Protein 3ZXF (pdb70)

Sequence (271 aa):
SNVPHKSSLPEGIRPGTVLRIRGLVPPNASRFHVNLLGEEQGSDAALHFNPRLDTSEVVFNSKEQGSWGREERGPGVPFQRGQPFEVLLIIASDDGFKAVVGDAQYHHFRRHRLPLARRVRLVEVGGDVQLDSVRIFPAMSNVPHKSSLPEGIRPGTVVLRIRGLVPPNASRFHVNLLGEEQGSDAALHFNPRLDTSEVVFNSKEQGSWGRREERGPGVPFQRGQPFEVLIIASDDDGFKAVVGDAQYHHFRHRLPLARVRLVEVGGDVQLDSVRRIF

Foldseek 3Di:
DKDKDKDFAAQADDAFKKKKWKFAQAQVFAKKWKFFAPPDPLGWTQWIWMQGQNVQWIWIWTADPSRIDDIDTWPTGPHDHGGMWMWMWGGHQFFTWIAIDNGTIDTDGGDDHSSRGTMIMIIGRIGTPDIDMD/DPDDDDWDKDWDPVFDDQFKKKKWKWWFAQPFQKKWKFFAPDDVLGWTQWIWMFGANQQWIWIWTGDPSDIDDIDIGHGGPHHHGGMWMWMWGDHPFATFIDIDPGTRDGDGGDDDSRRGTMMTITGRIGTPDIDID

Radius of gyration: 19.98 Å; Cα contacts (8 Å, |Δi|>4): 720; chains: 2; bounding box: 53×40×58 Å

InterPro domains:
  IPR001079 Galectin, carbohydrate recognition domain [PF00337] (6-134)
  IPR001079 Galectin, carbohydrate recognition domain [PS51304] (6-136)
  IPR001079 Galectin, carbohydrate recognition domain [SM00276] (4-136)
  IPR001079 Galectin, carbohydrate recognition domain [SM00908] (10-135)
  IPR001079 Galectin, carbohydrate recognition domain [cd00070] (5-133)
  IPR013320 Concanavalin A-like lectin/glucanase domain superfamily [SSF49899] (4-134)
  IPR044156 Galectin-like [PTHR11346] (3-135)

Nearest PDB structures (foldseek):
  7n8g-assembly1_B  TM=9.889E-01  e=1.633E-22  Homo sapiens
  7tro-assembly1_B  TM=9.802E-01  e=1.353E-21  Homo sapiens
  7rdg-assembly2_B  TM=9.668E-01  e=5.466E-22  Homo sapiens
  6vtr-assembly1_B  TM=9.870E-01  e=3.521E-21  Homo sapiens
  7tkz-assembly1_A  TM=9.602E-01  e=1.223E-21  Homo sapiens

Organism: Homo sapiens (NCBI:txid9606)

Solvent-accessible surface area: 13282 Å² total

GO terms:
  GO:0005576 extracellular region (C, TAS)
  GO:0030246 carbohydrate binding (F, TAS)
  GO:0007157 heterophilic cell-cell adhesion (P, TAS)
  GO:0005515 protein binding (F, IPI)
  GO:0070062 extracellular exosome (C, HDA)

B-factor: mean 24.17, std 11.46, range [9.31, 111.68]

Structure (mmCIF, N/CA/C/O backbone):
data_3ZXF
#
_entry.id   3ZXF
#
_cell.length_a   54.301
_cell.length_b   65.110
_cell.length_c   70.832
_cell.angle_alpha   90.00
_cell.angle_beta   90.00
_cell.angle_gamma   90.00
#
_symmetry.space_group_name_H-M   'P 21 21 21'
#
loop_
_entity.id
_entity.type
_entity.pdbx_description
1 polymer GALECTIN-7
2 non-polymer 'ACETATE ION'
3 water water
#
loop_
_atom_site.group_PDB
_atom_site.id
_atom_site.type_symbol
_atom_site.label_atom_id
_atom_site.label_alt_id
_atom_site.label_comp_id
_atom_site.label_asym_id
_atom_site.label_entity_id
_atom_site.label_seq_id
_atom_site.pdbx_PDB_ins_code
_atom_site.Cartn_x
_atom_site.Cartn_y
_atom_site.Cartn_z
_atom_site.occupancy
_atom_site.B_iso_or_equiv
_atom_site.auth_seq_id
_atom_site.auth_comp_id
_atom_site.auth_asym_id
_atom_site.auth_atom_id
_atom_site.pdbx_PDB_model_num
ATOM 1 N N . SER A 1 4 ? 0.710 -21.197 -12.324 1.00 37.85 1 SER A N 1
ATOM 2 C CA . SER A 1 4 ? -0.091 -22.354 -11.823 1.00 33.45 1 SER A CA 1
ATOM 3 C C . SER A 1 4 ? -0.242 -22.316 -10.299 1.00 29.98 1 SER A C 1
ATOM 4 O O . SER A 1 4 ? 0.747 -22.238 -9.552 1.00 28.84 1 SER A O 1
ATOM 7 N N . ASN A 1 5 ? -1.479 -22.436 -9.836 1.00 24.50 2 ASN A N 1
ATOM 8 C CA . ASN A 1 5 ? -1.734 -22.704 -8.427 1.00 23.71 2 ASN A CA 1
ATOM 9 C C . ASN A 1 5 ? -1.712 -24.209 -8.162 1.00 24.43 2 ASN A C 1
ATOM 10 O O . ASN A 1 5 ? -2.469 -24.969 -8.773 1.00 29.25 2 ASN A O 1
ATOM 15 N N . VAL A 1 6 ? -0.797 -24.630 -7.294 1.00 23.14 3 VAL A N 1
ATOM 16 C CA . VAL A 1 6 ? -0.640 -26.035 -6.911 1.00 23.96 3 VAL A CA 1
ATOM 17 C C . VAL A 1 6 ? -0.835 -26.130 -5.393 1.00 22.33 3 VAL A C 1
ATOM 18 O O . VAL A 1 6 ? -0.077 -25.526 -4.625 1.00 23.00 3 VAL A O 1
ATOM 22 N N . PRO A 1 7 ? -1.841 -26.909 -4.949 1.00 22.90 4 PRO A N 1
ATOM 23 C CA . PRO A 1 7 ? -2.109 -26.982 -3.505 1.00 23.41 4 PRO A CA 1
ATOM 24 C C . PRO A 1 7 ? -0.912 -27.536 -2.722 1.00 21.49 4 PRO A C 1
ATOM 25 O O . PRO A 1 7 ? -0.183 -28.407 -3.215 1.00 24.24 4 PRO A O 1
ATOM 29 N N . HIS A 1 8 ? -0.684 -27.002 -1.526 1.00 17.20 5 HIS A N 1
ATOM 30 C CA . HIS A 1 8 ? 0.320 -27.520 -0.619 1.00 16.26 5 HIS A CA 1
ATOM 31 C C . HIS A 1 8 ? -0.350 -28.330 0.479 1.00 14.02 5 HIS A C 1
ATOM 32 O O . HIS A 1 8 ? -1.214 -27.823 1.169 1.00 15.75 5 HIS A O 1
ATOM 39 N N . LYS A 1 9 ? 0.031 -29.593 0.624 1.00 15.90 6 LYS A N 1
ATOM 40 C CA . LYS A 1 9 ? -0.621 -30.494 1.553 1.00 15.58 6 LYS A CA 1
ATOM 41 C C . LYS A 1 9 ? 0.366 -30.976 2.611 1.00 17.15 6 LYS A C 1
ATOM 42 O O . LYS A 1 9 ? 1.486 -31.398 2.296 1.00 20.94 6 LYS A O 1
ATOM 48 N N . SER A 1 10 ? -0.062 -30.923 3.864 1.00 15.21 7 SER A N 1
ATOM 49 C CA . SER A 1 10 ? 0.710 -31.418 5.007 1.00 18.01 7 SER A CA 1
ATOM 50 C C . SER A 1 10 ? -0.138 -32.469 5.735 1.00 17.90 7 SER A C 1
ATOM 51 O O . SER A 1 10 ? -1.133 -32.132 6.379 1.00 16.75 7 SER A O 1
ATOM 54 N N . SER A 1 11 ? 0.261 -33.738 5.649 1.00 19.55 8 SER A N 1
ATOM 55 C CA . SER A 1 11 ? -0.442 -34.816 6.342 1.00 18.88 8 SER A CA 1
ATOM 56 C C . SER A 1 11 ? -0.133 -34.780 7.837 1.00 18.76 8 SER A C 1
ATOM 57 O O . SER A 1 11 ? 1.014 -34.559 8.227 1.00 20.94 8 SER A O 1
ATOM 60 N N . LEU A 1 12 ? -1.162 -35.010 8.653 1.00 17.05 9 LEU A N 1
ATOM 61 C CA . LEU A 1 12 ? -1.060 -35.021 10.106 1.00 17.38 9 LEU A CA 1
ATOM 62 C C . LEU A 1 12 ? -1.611 -36.326 10.648 1.00 19.58 9 LEU A C 1
ATOM 63 O O . LEU A 1 12 ? -2.680 -36.374 11.245 1.00 21.07 9 LEU A O 1
ATOM 68 N N . PRO A 1 13 ? -0.831 -37.388 10.537 1.00 22.12 10 PRO A N 1
ATOM 69 C CA . PRO A 1 13 ? -1.442 -38.689 10.823 1.00 23.27 10 PRO A CA 1
ATOM 70 C C . PRO A 1 13 ? -1.655 -38.963 12.316 1.00 24.79 10 PRO A C 1
ATOM 71 O O . PRO A 1 13 ? -2.460 -39.838 12.648 1.00 26.26 10 PRO A O 1
ATOM 75 N N . GLU A 1 14 ? -0.986 -38.219 13.202 1.00 19.68 11 GLU A N 1
ATOM 76 C CA . GLU A 1 14 ? -1.344 -38.271 14.619 1.00 21.20 11 GLU A CA 1
ATOM 77 C C . GLU A 1 14 ? -2.148 -37.042 15.029 1.00 18.72 11 GLU A C 1
ATOM 78 O O . GLU A 1 14 ? -2.346 -36.760 16.208 1.00 22.31 11 GLU A O 1
ATOM 84 N N . GLY A 1 15 ? -2.775 -36.403 14.056 1.00 15.62 12 GLY A N 1
ATOM 85 C CA . GLY A 1 15 ? -3.654 -35.298 14.371 1.00 15.97 12 GLY A CA 1
ATOM 86 C C . GLY A 1 15 ? -2.927 -34.100 14.929 1.00 16.83 12 GLY A C 1
ATOM 87 O O . GLY A 1 15 ? -1.710 -33.979 14.816 1.00 20.37 12 GLY A O 1
ATOM 88 N N . ILE A 1 16 ? -3.704 -33.191 15.495 1.00 16.32 13 ILE A N 1
ATOM 89 C CA . ILE A 1 16 ? -3.154 -32.048 16.202 1.00 17.81 13 ILE A CA 1
ATOM 90 C C . ILE A 1 16 ? -3.825 -31.853 17.547 1.00 16.60 13 ILE A C 1
ATOM 91 O O . ILE A 1 16 ? -5.016 -32.113 17.702 1.00 19.65 13 ILE A O 1
ATOM 96 N N . ARG A 1 17 ? -3.009 -31.554 18.551 1.00 18.39 14 ARG A N 1
ATOM 97 C CA . ARG A 1 17 ? -3.479 -31.429 19.928 1.00 19.69 14 ARG A CA 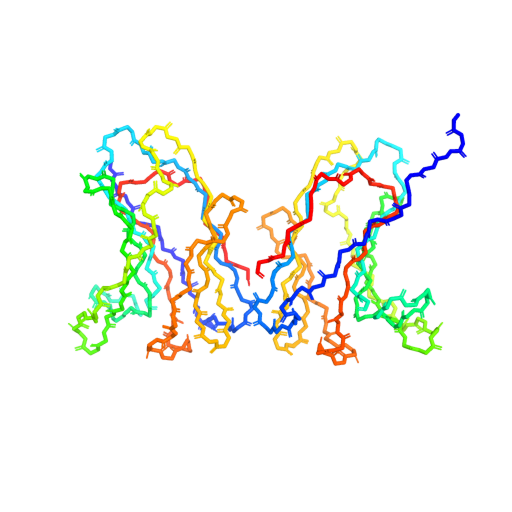1
ATOM 98 C C . ARG A 1 17 ? -3.472 -29.935 20.326 1.00 17.16 14 ARG A C 1
ATOM 99 O O . ARG A 1 17 ? -2.822 -29.112 19.680 1.00 17.25 14 ARG A O 1
ATOM 107 N N . PRO A 1 18 ? -4.240 -29.571 21.358 1.00 16.24 15 PRO A N 1
ATOM 108 C CA . PRO A 1 18 ? -4.145 -28.220 21.893 1.00 17.09 15 PRO A CA 1
ATOM 109 C C . PRO A 1 18 ? -2.676 -27.860 22.152 1.00 15.64 15 PRO A C 1
ATOM 110 O O . PRO A 1 18 ? -1.882 -28.690 22.625 1.00 18.81 15 PRO A O 1
ATOM 114 N N . GLY A 1 19 ? -2.291 -26.670 21.714 1.00 16.98 16 GLY A N 1
ATOM 115 C CA . GLY A 1 19 ? -0.897 -26.270 21.778 1.00 18.87 16 GLY A CA 1
ATOM 116 C C . GLY A 1 19 ? -0.101 -26.622 20.544 1.00 17.10 16 GLY A C 1
ATOM 117 O O . GLY A 1 19 ? 1.006 -27.140 20.655 1.00 22.89 16 GLY A O 1
ATOM 118 N N . THR A 1 20 ? -0.742 -26.495 19.389 1.00 19.04 17 THR A N 1
ATOM 119 C CA . THR A 1 20 ? -0.098 -26.679 18.099 1.00 18.74 17 THR A CA 1
ATOM 120 C C . THR A 1 20 ? -0.164 -25.399 17.299 1.00 17.50 17 THR A C 1
ATOM 121 O O . THR A 1 20 ? -1.194 -24.726 17.259 1.00 16.98 17 THR A O 1
ATOM 125 N N . VAL A 1 21 ? 0.921 -25.088 16.607 1.00 16.85 18 VAL A N 1
ATOM 126 C CA . VAL A 1 21 ? 1.004 -23.864 15.823 1.00 15.28 18 VAL A CA 1
ATOM 127 C C . VAL A 1 21 ? 1.229 -24.199 14.348 1.00 14.24 18 VAL A C 1
ATOM 128 O O . VAL A 1 21 ? 2.179 -24.910 14.014 1.00 15.47 18 VAL A O 1
ATOM 132 N N . LEU A 1 22 ? 0.349 -23.709 13.469 1.00 14.13 19 LEU A N 1
ATOM 133 C CA . LEU A 1 22 ? 0.555 -23.793 12.030 1.00 13.18 19 LEU A CA 1
ATOM 134 C C . LEU A 1 22 ? 1.074 -22.427 11.592 1.00 14.23 19 LEU A C 1
ATOM 135 O O . LEU A 1 22 ? 0.402 -21.411 11.806 1.00 14.49 19 LEU A O 1
ATOM 140 N N . ARG A 1 23 ? 2.291 -22.399 11.045 1.00 12.87 20 ARG A N 1
ATOM 141 C CA . ARG A 1 23 ? 2.936 -21.149 10.662 1.00 12.97 20 ARG A CA 1
ATOM 142 C C . ARG A 1 23 ? 3.003 -21.101 9.143 1.00 12.36 20 ARG A C 1
ATOM 143 O O . ARG A 1 23 ? 3.645 -21.963 8.518 1.00 12.81 20 ARG A O 1
ATOM 151 N N . ILE A 1 24 ? 2.356 -20.104 8.548 1.00 12.62 21 ILE A N 1
ATOM 152 C CA . ILE A 1 24 ? 2.288 -19.995 7.089 1.00 12.95 21 ILE A CA 1
ATOM 153 C C . ILE A 1 24 ? 2.901 -18.684 6.653 1.00 12.36 21 ILE A C 1
ATOM 154 O O . ILE A 1 24 ? 2.445 -17.623 7.079 1.00 13.67 21 ILE A O 1
ATOM 159 N N . ARG A 1 25 ? 3.926 -18.750 5.805 1.00 12.03 22 ARG A N 1
ATOM 160 C CA . ARG A 1 25 ? 4.576 -17.543 5.281 1.00 11.77 22 ARG A CA 1
ATOM 161 C C . ARG A 1 25 ? 4.494 -17.559 3.764 1.00 10.89 22 ARG A C 1
ATOM 162 O O . ARG A 1 25 ? 4.734 -18.575 3.152 1.00 11.98 22 ARG A O 1
ATOM 170 N N . GLY A 1 26 ? 4.230 -16.417 3.157 1.00 11.23 23 GLY A N 1
ATOM 171 C CA . GLY A 1 26 ? 4.198 -16.388 1.692 1.00 12.67 23 GLY A CA 1
ATOM 172 C C . GLY A 1 26 ? 3.934 -15.007 1.159 1.00 11.81 23 GLY A C 1
ATOM 173 O O . GLY A 1 26 ? 3.988 -14.021 1.897 1.00 13.48 23 GLY A O 1
ATOM 174 N N . LEU A 1 27 ? 3.663 -14.965 -0.146 1.00 12.02 24 LEU A N 1
ATOM 175 C CA . LEU A 1 27 ? 3.405 -13.716 -0.837 1.00 12.28 24 LEU A CA 1
ATOM 176 C C . LEU A 1 27 ? 1.980 -13.786 -1.401 1.00 11.69 24 LEU A C 1
ATOM 177 O O . LEU A 1 27 ? 1.589 -14.789 -2.008 1.00 12.42 24 LEU A O 1
ATOM 182 N N . VAL A 1 28 ? 1.204 -12.711 -1.245 1.00 11.56 25 VAL A N 1
ATOM 183 C CA . VAL A 1 28 ? -0.027 -12.559 -2.041 1.00 11.82 25 VAL A CA 1
ATOM 184 C C . VAL A 1 28 ? 0.381 -11.950 -3.372 1.00 11.16 25 VAL A C 1
ATOM 185 O O . VAL A 1 28 ? 0.868 -10.832 -3.385 1.00 12.60 25 VAL A O 1
ATOM 189 N N . PRO A 1 29 ? 0.270 -12.708 -4.476 1.00 11.90 26 PRO A N 1
ATOM 190 C CA . PRO A 1 29 ? 0.812 -12.198 -5.732 1.00 12.78 26 PRO A CA 1
ATOM 191 C C . PRO A 1 29 ? -0.079 -11.094 -6.329 1.00 13.10 26 PRO A C 1
ATOM 192 O O . PRO A 1 29 ? -1.189 -10.824 -5.847 1.00 13.00 26 PRO A O 1
ATOM 196 N N . PRO A 1 30 ? 0.448 -10.385 -7.327 1.00 13.38 27 PRO A N 1
ATOM 197 C CA . PRO A 1 30 ? -0.193 -9.145 -7.771 1.00 15.37 27 PRO A CA 1
ATOM 198 C C . PRO A 1 30 ? -1.626 -9.295 -8.250 1.00 17.56 27 PRO A C 1
ATOM 199 O O . PRO A 1 30 ? -2.412 -8.341 -8.128 1.00 18.91 27 PRO A O 1
ATOM 203 N N . ASN A 1 31 ? -1.976 -10.433 -8.848 1.00 16.14 28 ASN A N 1
ATOM 204 C CA . ASN A 1 31 ? -3.332 -10.539 -9.406 1.00 18.20 28 ASN A CA 1
ATOM 205 C C . ASN A 1 31 ? -4.266 -11.441 -8.592 1.00 17.19 28 ASN A C 1
ATOM 206 O O . ASN A 1 31 ? -5.308 -11.880 -9.073 1.00 19.42 28 ASN A O 1
ATOM 211 N N . ALA A 1 32 ? -3.895 -11.662 -7.333 1.00 15.44 29 ALA A N 1
ATOM 212 C CA . ALA A 1 32 ? -4.607 -12.588 -6.467 1.00 13.33 29 ALA A CA 1
ATOM 213 C C . ALA A 1 32 ? -6.068 -12.218 -6.263 1.00 13.00 29 ALA A C 1
ATOM 214 O O . ALA A 1 32 ? -6.414 -11.058 -5.998 1.00 15.87 29 ALA A O 1
ATOM 216 N N . SER A 1 33 ? -6.921 -13.233 -6.328 1.00 13.34 30 SER A N 1
ATOM 217 C CA . SER A 1 33 ? -8.316 -13.058 -5.932 1.00 13.26 30 SER A CA 1
ATOM 218 C C . SER A 1 33 ? -8.557 -13.499 -4.495 1.00 12.64 30 SER A C 1
ATOM 219 O O . SER A 1 33 ? -9.157 -12.773 -3.719 1.00 13.49 30 SER A O 1
ATOM 222 N N . ARG A 1 34 ? -8.179 -14.724 -4.163 1.00 11.82 31 ARG A N 1
ATOM 223 C CA . ARG A 1 34 ? -8.402 -15.242 -2.809 1.00 12.04 31 ARG A CA 1
ATOM 224 C C . ARG A 1 34 ? -7.538 -16.493 -2.626 1.00 10.65 31 ARG A C 1
ATOM 225 O O . ARG A 1 34 ? -7.105 -17.094 -3.623 1.00 11.66 31 ARG A O 1
ATOM 233 N N . PHE A 1 35 ? -7.244 -16.850 -1.369 1.00 10.52 32 PHE A N 1
ATOM 234 C CA . PHE A 1 35 ? -6.534 -18.084 -1.083 1.00 10.64 32 PHE A CA 1
ATOM 235 C C . PHE A 1 35 ? -7.092 -18.661 0.207 1.00 10.82 32 PHE A C 1
ATOM 236 O O . PHE A 1 35 ? -7.920 -18.034 0.889 1.00 11.07 32 PHE A O 1
ATOM 244 N N . HIS A 1 36 ? -6.684 -19.873 0.533 1.00 11.61 33 HIS A N 1
ATOM 245 C CA . HIS A 1 36 ? -7.258 -20.530 1.692 1.00 12.06 33 HIS A CA 1
ATOM 246 C C . HIS A 1 36 ? -6.244 -21.379 2.456 1.00 12.33 33 HIS A C 1
ATOM 247 O O . HIS A 1 36 ? -5.257 -21.902 1.876 1.00 13.22 33 HIS A O 1
ATOM 254 N N . VAL A 1 37 ? -6.541 -21.549 3.744 1.00 11.67 34 VAL A N 1
ATOM 255 C CA . VAL A 1 37 ? -5.858 -22.522 4.600 1.00 11.74 34 VAL A CA 1
ATOM 256 C C . VAL A 1 37 ? -6.953 -23.388 5.181 1.00 11.43 34 VAL A C 1
ATOM 257 O O . VAL A 1 37 ? -7.831 -22.866 5.875 1.00 13.62 34 VAL A O 1
ATOM 261 N N . ASN A 1 38 ? -6.934 -24.691 4.880 1.00 11.13 35 ASN A N 1
ATOM 262 C CA . ASN A 1 38 ? -7.974 -25.600 5.339 1.00 11.69 35 ASN A CA 1
ATOM 263 C C . ASN A 1 38 ? -7.388 -26.638 6.293 1.00 10.27 35 ASN A C 1
ATOM 264 O O . ASN A 1 38 ? -6.342 -27.235 5.973 1.00 12.51 35 ASN A O 1
ATOM 269 N N . LEU A 1 39 ? -8.087 -26.908 7.394 1.00 9.93 36 LEU A N 1
ATOM 270 C CA . LEU A 1 39 ? -7.782 -28.032 8.279 1.00 10.87 36 LEU A CA 1
ATOM 271 C C . LEU A 1 39 ? -8.877 -29.063 8.045 1.00 11.05 36 LEU A C 1
ATOM 272 O O . LEU A 1 39 ? -10.049 -28.797 8.336 1.00 12.28 36 LEU A O 1
ATOM 277 N N . LEU A 1 40 ? -8.473 -30.207 7.516 1.00 12.40 37 LEU A N 1
ATOM 278 C CA . LEU A 1 40 ? -9.380 -31.175 6.912 1.00 12.09 37 LEU A CA 1
ATOM 279 C C . LEU A 1 40 ? -9.323 -32.512 7.649 1.00 11.92 37 LEU A C 1
ATOM 280 O O . LEU A 1 40 ? -8.327 -32.873 8.280 1.00 13.96 37 LEU A O 1
ATOM 292 N N . GLY A 1 42 ? -9.743 -35.534 6.178 1.00 15.55 39 GLY A N 1
ATOM 293 C CA . GLY A 1 42 ? -9.212 -36.619 5.342 1.00 17.78 39 GLY A CA 1
ATOM 294 C C . GLY A 1 42 ? -8.706 -36.127 3.996 1.00 17.24 39 GLY A C 1
ATOM 295 O O . GLY A 1 42 ? -8.848 -34.938 3.687 1.00 18.73 39 GLY A O 1
ATOM 296 N N . GLU A 1 43 ? -8.094 -37.025 3.220 1.00 18.12 40 GLU A N 1
ATOM 297 C CA . GLU A 1 43 ? -7.464 -36.676 1.942 1.00 19.14 40 GLU A CA 1
ATOM 298 C C . GLU A 1 43 ? -8.466 -36.558 0.790 1.00 20.05 40 GLU A C 1
ATOM 299 O O . GLU A 1 43 ? -8.106 -36.153 -0.332 1.00 23.49 40 GLU A O 1
ATOM 305 N N . GLU A 1 44 ? -9.672 -37.056 1.011 1.00 21.01 41 GLU A N 1
ATOM 306 C CA . GLU A 1 44 ? -10.707 -37.081 -0.019 1.00 21.86 41 GLU A CA 1
ATOM 307 C C . GLU A 1 44 ? -11.061 -35.671 -0.504 1.00 21.04 41 GLU A C 1
ATOM 308 O O . GLU A 1 44 ? -11.066 -34.723 0.285 1.00 20.60 41 GLU A O 1
ATOM 314 N N . GLN A 1 45 ? -11.386 -35.516 -1.786 1.00 23.26 42 GLN A N 1
ATOM 315 C CA . GLN A 1 45 ? -11.845 -34.215 -2.258 1.00 24.46 42 GLN A CA 1
ATOM 316 C C . GLN A 1 45 ? -13.184 -33.859 -1.610 1.00 23.29 42 GLN A C 1
ATOM 317 O O . GLN A 1 45 ? -14.030 -34.715 -1.446 1.00 25.77 42 GLN A O 1
ATOM 323 N N . GLY A 1 46 ? -13.320 -32.637 -1.105 1.00 22.76 43 GLY A N 1
ATOM 324 C CA . GLY A 1 46 ? -14.553 -32.254 -0.426 1.00 21.73 43 GLY A CA 1
ATOM 325 C C . GLY A 1 46 ? -14.669 -32.696 1.033 1.00 19.27 43 GLY A C 1
ATOM 326 O O . GLY A 1 46 ? -15.762 -32.644 1.608 1.00 20.29 43 GLY A O 1
ATOM 327 N N . SER A 1 47 ? -13.545 -33.104 1.633 1.00 17.36 44 SER A N 1
ATOM 328 C CA . SER A 1 47 ? -13.496 -33.530 3.032 1.00 15.52 44 SER A CA 1
ATOM 329 C C . SER A 1 47 ? -14.160 -32.501 3.975 1.00 14.66 44 SER A C 1
ATOM 330 O O . SER A 1 47 ? -14.040 -31.295 3.787 1.00 15.77 44 SER A O 1
ATOM 333 N N . ASP A 1 48 ? -14.769 -32.974 5.054 1.00 13.75 45 ASP A N 1
ATOM 334 C CA . ASP A 1 48 ? -15.142 -32.100 6.166 1.00 13.29 45 ASP A CA 1
ATOM 335 C C . ASP A 1 48 ? -13.935 -31.287 6.647 1.00 12.45 45 ASP A C 1
ATOM 336 O O . ASP A 1 48 ? -12.780 -31.695 6.496 1.00 13.00 45 ASP A O 1
ATOM 341 N N . ALA A 1 49 ? -14.228 -30.082 7.104 1.00 11.91 46 ALA A N 1
ATOM 342 C CA . ALA A 1 49 ? -13.181 -29.130 7.463 1.00 12.40 46 ALA A CA 1
ATOM 343 C C . ALA A 1 49 ? -13.462 -28.544 8.843 1.00 11.88 46 ALA A C 1
ATOM 344 O O . ALA A 1 49 ? -14.492 -27.890 9.033 1.00 12.05 46 ALA A O 1
ATOM 346 N N . ALA A 1 50 ? -12.536 -28.732 9.781 1.00 11.56 47 ALA A N 1
ATOM 347 C CA . ALA A 1 50 ? -12.628 -28.066 11.073 1.00 12.26 47 ALA A CA 1
ATOM 348 C C . ALA A 1 50 ? -12.482 -26.542 10.918 1.00 10.46 47 ALA A C 1
ATOM 349 O O . ALA A 1 50 ? -13.041 -25.753 11.693 1.00 12.21 47 ALA A O 1
ATOM 351 N N . LEU A 1 51 ? -11.655 -26.133 9.961 1.00 10.41 48 LEU A N 1
ATOM 352 C CA . LEU A 1 51 ? -11.433 -24.712 9.707 1.00 10.40 48 LEU A CA 1
ATOM 353 C C . LEU A 1 51 ? -11.145 -24.497 8.242 1.00 10.26 48 LEU A C 1
ATOM 354 O O . LEU A 1 51 ? -10.309 -25.176 7.646 1.00 11.70 48 LEU A O 1
ATOM 359 N N . HIS A 1 52 ? -11.827 -23.502 7.677 1.00 10.87 49 HIS A N 1
ATOM 360 C CA . HIS A 1 52 ? -11.553 -22.980 6.340 1.00 10.45 49 HIS A CA 1
ATOM 361 C C . HIS A 1 52 ? -11.281 -21.490 6.559 1.00 10.43 49 HIS A C 1
ATOM 362 O O . HIS A 1 52 ? -12.168 -20.761 7.021 1.00 12.00 49 HIS A O 1
ATOM 369 N N . PHE A 1 53 ? -10.032 -21.062 6.335 1.00 10.61 50 PHE A N 1
ATOM 370 C CA . PHE A 1 53 ? -9.598 -19.670 6.548 1.00 10.33 50 PHE A CA 1
ATOM 371 C C . PHE A 1 53 ? -9.355 -19.096 5.162 1.00 10.58 50 PHE A C 1
ATOM 372 O O . PHE A 1 53 ? -8.522 -19.602 4.414 1.00 11.42 50 PHE A O 1
ATOM 380 N N . ASN A 1 54 ? -10.112 -18.051 4.810 1.00 10.89 51 ASN A N 1
ATOM 381 C CA . ASN A 1 54 ? -10.204 -17.641 3.398 1.00 10.72 51 ASN A CA 1
ATOM 382 C C . ASN A 1 54 ? -10.084 -16.128 3.243 1.00 11.11 51 ASN A C 1
ATOM 383 O O . ASN A 1 54 ? -11.095 -15.422 3.166 1.00 11.66 51 ASN A O 1
ATOM 388 N N . PRO A 1 55 ? -8.839 -15.621 3.138 1.00 10.57 52 PRO A N 1
ATOM 389 C CA . PRO A 1 55 ? -8.658 -14.226 2.737 1.00 11.17 52 PRO A CA 1
ATOM 390 C C . PRO A 1 55 ? -9.134 -14.004 1.303 1.00 10.31 52 PRO A C 1
ATOM 391 O O . PRO A 1 55 ? -8.644 -14.655 0.351 1.00 11.83 52 PRO A O 1
ATOM 395 N N . ARG A 1 56 ? -10.012 -13.020 1.152 1.00 11.48 53 ARG A N 1
ATOM 396 C CA . ARG A 1 56 ? -10.607 -12.698 -0.144 1.00 11.78 53 ARG A CA 1
ATOM 397 C C . ARG A 1 56 ? -10.143 -11.285 -0.536 1.00 11.58 53 ARG A C 1
ATOM 398 O O . ARG A 1 56 ? -10.705 -10.288 -0.077 1.00 13.91 53 ARG A O 1
ATOM 406 N N . LEU A 1 57 ? -9.109 -11.191 -1.381 1.00 12.37 54 LEU A N 1
ATOM 407 C CA . LEU A 1 57 ? -8.571 -9.902 -1.805 1.00 13.25 54 LEU A CA 1
ATOM 408 C C . LEU A 1 57 ? -9.563 -9.240 -2.745 1.00 13.34 54 LEU A C 1
ATOM 409 O O . LEU A 1 57 ? -9.701 -8.022 -2.749 1.00 15.78 54 LEU A O 1
ATOM 414 N N . ASP A 1 58 ? -10.271 -10.057 -3.527 1.00 12.07 55 ASP A N 1
ATOM 415 C CA . ASP A 1 58 ? -11.2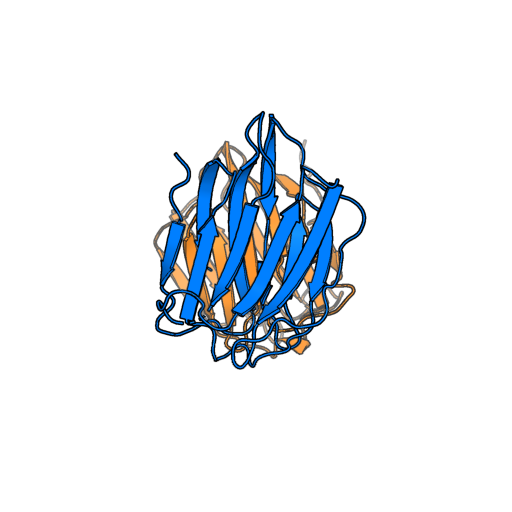24 -9.524 -4.477 1.00 13.63 55 ASP A CA 1
ATOM 416 C C . ASP A 1 58 ? -12.398 -8.764 -3.830 1.00 12.83 55 ASP A C 1
ATOM 417 O O . ASP A 1 58 ? -12.851 -7.753 -4.376 1.00 17.51 55 ASP A O 1
ATOM 422 N N . THR A 1 59 ? -12.883 -9.241 -2.690 1.00 12.69 56 THR A N 1
ATOM 423 C CA . THR A 1 59 ? -14.026 -8.621 -2.023 1.00 12.94 56 THR A CA 1
ATOM 424 C C . THR A 1 59 ? -13.618 -7.909 -0.715 1.00 13.77 56 THR A C 1
ATOM 425 O O . THR A 1 59 ? -14.472 -7.390 0.009 1.00 15.39 56 THR A O 1
ATOM 429 N N . SER A 1 60 ? -12.321 -7.897 -0.395 1.00 12.33 57 SER A N 1
ATOM 430 C CA . SER A 1 60 ? -11.803 -7.234 0.824 1.00 12.48 57 SER A CA 1
ATOM 431 C C . SER A 1 60 ? -12.445 -7.770 2.102 1.00 13.80 57 SER A C 1
ATOM 432 O O . SER A 1 60 ? -12.870 -7.014 2.967 1.00 16.54 57 SER A O 1
ATOM 435 N N . GLU A 1 61 ? -12.435 -9.096 2.249 1.00 13.56 58 GLU A N 1
ATOM 436 C CA . GLU A 1 61 ? -12.940 -9.740 3.471 1.00 13.66 58 GLU A CA 1
ATOM 437 C C . GLU A 1 61 ? -12.063 -10.934 3.826 1.00 12.60 58 GLU A C 1
ATOM 438 O O . GLU A 1 61 ? -11.377 -11.464 2.968 1.00 15.20 58 GLU A O 1
ATOM 444 N N . VAL A 1 62 ? -12.066 -11.345 5.094 1.00 12.50 59 VAL A N 1
ATOM 445 C CA . VAL A 1 62 ? -11.476 -12.629 5.474 1.00 11.33 59 VAL A CA 1
ATOM 446 C C . VAL A 1 62 ? -12.576 -13.458 6.117 1.00 12.21 59 VAL A C 1
ATOM 447 O O . VAL A 1 62 ? -13.101 -13.109 7.156 1.00 13.38 59 VAL A O 1
ATOM 451 N N . VAL A 1 63 ? -12.863 -14.599 5.512 1.00 11.63 60 VAL A N 1
ATOM 452 C CA . VAL A 1 63 ? -13.949 -15.467 5.961 1.00 11.41 60 VAL A CA 1
ATOM 453 C C . VAL A 1 63 ? -13.395 -16.694 6.681 1.00 10.39 60 VAL A C 1
ATOM 454 O O . VAL A 1 63 ? -12.383 -17.251 6.279 1.00 11.82 60 VAL A O 1
ATOM 458 N N . PHE A 1 64 ? -14.087 -17.096 7.748 1.00 10.43 61 PHE A N 1
ATOM 459 C CA . PHE A 1 64 ? -13.799 -18.321 8.484 1.00 11.78 61 PHE A CA 1
ATOM 460 C C . PHE A 1 64 ? -15.048 -19.195 8.436 1.00 11.04 61 PHE A C 1
ATOM 461 O O . PHE A 1 64 ? -16.143 -18.704 8.676 1.00 12.76 61 PHE A O 1
ATOM 469 N N . ASN A 1 65 ? -14.901 -20.485 8.173 1.00 10.72 62 ASN A N 1
ATOM 470 C CA . ASN A 1 65 ? -16.053 -21.383 8.205 1.00 10.23 62 ASN A CA 1
ATOM 471 C C . ASN A 1 65 ? -15.603 -22.800 8.517 1.00 11.09 62 ASN A C 1
ATOM 472 O O . ASN A 1 65 ? -14.386 -23.063 8.614 1.00 12.05 62 ASN A O 1
ATOM 477 N N . SER A 1 66 ? -16.554 -23.716 8.629 1.00 10.94 63 SER A N 1
ATOM 478 C CA . SER A 1 66 ? -16.315 -25.162 8.816 1.00 11.42 63 SER A CA 1
ATOM 479 C C . SER A 1 66 ? -17.232 -25.876 7.841 1.00 11.63 63 SER A C 1
ATOM 480 O O . SER A 1 66 ? -18.198 -25.296 7.333 1.00 13.91 63 SER A O 1
ATOM 483 N N . LYS A 1 67 ? -16.928 -27.138 7.581 1.00 12.07 64 LYS A N 1
ATOM 484 C CA . LYS A 1 67 ? -17.796 -27.962 6.747 1.00 13.55 64 LYS A CA 1
ATOM 485 C C . LYS A 1 67 ? -17.967 -29.291 7.487 1.00 13.99 64 LYS A C 1
ATOM 486 O O . LYS A 1 67 ? -16.976 -29.918 7.880 1.00 13.60 64 LYS A O 1
ATOM 492 N N . GLU A 1 68 ? -19.210 -29.692 7.757 1.00 15.87 65 GLU A N 1
ATOM 493 C CA . GLU A 1 68 ? -19.446 -30.911 8.535 1.00 18.75 65 GLU A CA 1
ATOM 494 C C . GLU A 1 68 ? -20.609 -31.666 7.946 1.00 18.27 65 GLU A C 1
ATOM 495 O O . GLU A 1 68 ? -21.619 -31.058 7.545 1.00 18.01 65 GLU A O 1
ATOM 501 N N . GLN A 1 69 ? -20.469 -32.994 7.859 1.00 18.09 66 GLN A N 1
ATOM 502 C CA . GLN A 1 69 ? -21.475 -33.799 7.175 1.00 20.90 66 GLN A CA 1
ATOM 503 C C . GLN A 1 69 ? -21.730 -33.280 5.755 1.00 20.48 66 GLN A C 1
ATOM 504 O O . GLN A 1 69 ? -22.860 -33.317 5.256 1.00 20.29 66 GLN A O 1
ATOM 510 N N . GLY A 1 70 ? -20.683 -32.768 5.119 1.00 18.71 67 GLY A N 1
ATOM 511 C CA . GLY A 1 70 ? -20.785 -32.212 3.750 1.00 17.04 67 GLY A CA 1
ATOM 512 C C . GLY A 1 70 ? -21.498 -30.870 3.575 1.00 19.17 67 GLY A C 1
ATOM 513 O O . GLY A 1 70 ? -21.726 -30.447 2.454 1.00 21.40 67 GLY A O 1
ATOM 514 N N . SER A 1 71 ? -21.794 -30.162 4.659 1.00 16.55 68 SER A N 1
ATOM 515 C CA . SER A 1 71 ? -22.513 -28.881 4.558 1.00 16.12 68 SER A CA 1
ATOM 516 C C . SER A 1 71 ? -21.666 -27.796 5.217 1.00 15.28 68 SER A C 1
ATOM 517 O O . SER A 1 71 ? -21.111 -28.026 6.293 1.00 15.08 68 SER A O 1
ATOM 520 N N . TRP A 1 72 ? -21.642 -26.600 4.627 1.00 13.50 69 TRP A N 1
ATOM 521 C CA . TRP A 1 72 ? -20.918 -25.480 5.261 1.00 12.80 69 TRP A CA 1
ATOM 522 C C . TRP A 1 72 ? -21.686 -24.935 6.446 1.00 12.62 69 TRP A C 1
ATOM 523 O O . TRP A 1 72 ? -22.934 -24.937 6.446 1.00 14.94 69 TRP A O 1
ATOM 534 N N . GLY A 1 73 ? -20.949 -24.458 7.446 1.00 12.62 70 GLY A N 1
ATOM 535 C CA . GLY A 1 73 ? -21.538 -23.725 8.555 1.00 13.42 70 GLY A CA 1
ATOM 536 C C . GLY A 1 73 ? -21.845 -22.269 8.255 1.00 12.65 70 GLY A C 1
ATOM 537 O O . GLY A 1 73 ? -21.806 -21.842 7.096 1.00 12.62 70 GLY A O 1
ATOM 538 N N . ARG A 1 74 ? -22.129 -21.500 9.300 1.00 12.67 71 ARG A N 1
ATOM 539 C CA . ARG A 1 74 ? -22.311 -20.056 9.116 1.00 11.71 71 ARG A CA 1
ATOM 540 C C . ARG A 1 74 ? -20.940 -19.346 9.068 1.00 11.92 71 ARG A C 1
ATOM 541 O O . ARG A 1 74 ? -20.087 -19.598 9.920 1.00 13.77 71 ARG A O 1
ATOM 549 N N . GLU A 1 75 ? -20.705 -18.514 8.055 1.00 12.19 72 GLU A N 1
ATOM 550 C CA . GLU A 1 75 ? -19.431 -17.788 7.961 1.00 12.76 72 GLU A CA 1
ATOM 551 C C . GLU A 1 75 ? -19.277 -16.819 9.118 1.00 12.20 72 GLU A C 1
ATOM 552 O O . GLU A 1 75 ? -20.239 -16.147 9.493 1.00 13.61 72 GLU A O 1
ATOM 558 N N . GLU A 1 76 ? -18.051 -16.708 9.616 1.00 12.86 73 GLU A N 1
ATOM 559 C CA . GLU A 1 76 ? -17.610 -15.597 10.453 1.00 13.39 73 GLU A CA 1
ATOM 560 C C . GLU A 1 76 ? -16.623 -14.755 9.653 1.00 13.48 73 GLU A C 1
ATOM 561 O O . GLU A 1 76 ? -15.982 -15.245 8.751 1.00 15.44 73 GLU A O 1
ATOM 567 N N . ARG A 1 77 ? -16.529 -13.476 9.965 1.00 14.30 74 ARG A N 1
ATOM 568 C CA . ARG A 1 77 ? -15.596 -12.594 9.294 1.00 14.86 74 ARG A CA 1
ATOM 569 C C . ARG A 1 77 ? -14.683 -11.931 10.290 1.00 15.20 74 ARG A C 1
ATOM 570 O O . ARG A 1 77 ? -15.132 -11.516 11.354 1.00 16.54 74 ARG A O 1
ATOM 578 N N . GLY A 1 78 ? -13.407 -11.815 9.948 1.00 15.43 75 GLY A N 1
ATOM 579 C CA . GLY A 1 78 ? -12.515 -10.978 10.747 1.00 15.40 75 GLY A CA 1
ATOM 580 C C . GLY A 1 78 ? -12.713 -9.499 10.396 1.00 18.02 75 GLY A C 1
ATOM 581 O O . GLY A 1 78 ? -13.408 -9.145 9.455 1.00 17.79 75 GLY A O 1
ATOM 582 N N . PRO A 1 79 ? -12.033 -8.598 11.104 1.00 21.22 76 PRO A N 1
ATOM 583 C CA . PRO A 1 79 ? -12.165 -7.170 10.757 1.00 21.89 76 PRO A CA 1
ATOM 584 C C . PRO A 1 79 ? -11.306 -6.797 9.539 1.00 20.75 76 PRO A C 1
ATOM 585 O O . PRO A 1 79 ? -10.186 -7.278 9.424 1.00 25.89 76 PRO A O 1
ATOM 589 N N . GLY A 1 80 ? -11.935 -6.249 8.503 1.00 21.62 77 GLY A N 1
ATOM 590 C CA . GLY A 1 80 ? -11.211 -5.765 7.321 1.00 22.24 77 GLY A CA 1
ATOM 591 C C . GLY A 1 80 ? -10.456 -6.861 6.599 1.00 21.05 77 GLY A C 1
ATOM 592 O O . GLY A 1 80 ? -10.964 -7.963 6.395 1.00 23.28 77 GLY A O 1
ATOM 593 N N . VAL A 1 81 ? -9.247 -6.547 6.178 1.00 19.55 78 VAL A N 1
ATOM 594 C CA . VAL A 1 81 ? -8.426 -7.494 5.442 1.00 16.84 78 VAL A CA 1
ATOM 595 C C . VAL A 1 81 ? -6.938 -7.181 5.600 1.00 14.69 78 VAL A C 1
ATOM 596 O O . VAL A 1 81 ? -6.429 -6.287 4.929 1.00 16.53 78 VAL A O 1
ATOM 600 N N . PRO A 1 82 ? -6.219 -7.906 6.489 1.00 15.53 79 PRO A N 1
ATOM 601 C CA . PRO A 1 82 ? -4.814 -7.605 6.758 1.00 15.58 79 PRO A CA 1
ATOM 602 C C . PRO A 1 82 ? -3.855 -8.257 5.748 1.00 15.64 79 PRO A C 1
ATOM 603 O O . PRO A 1 82 ? -2.908 -8.919 6.155 1.00 17.87 79 PRO A O 1
ATOM 607 N N . PHE A 1 83 ? -4.219 -8.238 4.472 1.00 15.35 80 PHE A N 1
ATOM 608 C CA . PHE A 1 83 ? -3.400 -8.810 3.401 1.00 15.62 80 PHE A CA 1
ATOM 609 C C . PHE A 1 83 ? -3.480 -7.830 2.253 1.00 15.98 80 PHE A C 1
ATOM 610 O O . PHE A 1 83 ? -4.479 -7.115 2.116 1.00 20.50 80 PHE A O 1
ATOM 618 N N . GLN A 1 84 ? -2.448 -7.802 1.416 1.00 16.48 81 GLN A N 1
ATOM 619 C CA . GLN A 1 84 ? -2.445 -6.909 0.258 1.00 16.58 81 GLN A CA 1
ATOM 620 C C . GLN A 1 84 ? -1.776 -7.619 -0.924 1.00 16.03 81 GLN A C 1
ATOM 621 O O . GLN A 1 84 ? -0.725 -8.265 -0.764 1.00 15.18 81 GLN A O 1
ATOM 627 N N . ARG A 1 85 ? -2.347 -7.459 -2.110 1.00 15.21 82 ARG A N 1
ATOM 628 C CA . ARG A 1 85 ? -1.676 -7.887 -3.334 1.00 15.03 82 ARG A CA 1
ATOM 629 C C . ARG A 1 85 ? -0.292 -7.262 -3.404 1.00 14.13 82 ARG A C 1
ATOM 630 O O . ARG A 1 85 ? -0.140 -6.072 -3.174 1.00 15.88 82 ARG A O 1
ATOM 638 N N . GLY A 1 86 ? 0.707 -8.085 -3.701 1.00 13.46 83 GLY A N 1
ATOM 639 C CA . GLY A 1 86 ? 2.076 -7.608 -3.839 1.00 13.70 83 GLY A CA 1
ATOM 640 C C . GLY A 1 86 ? 2.831 -7.526 -2.524 1.00 14.16 83 GLY A C 1
ATOM 641 O O . GLY A 1 86 ? 3.919 -6.951 -2.492 1.00 15.10 83 GLY A O 1
ATOM 642 N N . GLN A 1 87 ? 2.248 -8.030 -1.431 1.00 13.90 84 GLN A N 1
ATOM 643 C CA . GLN A 1 87 ? 2.949 -8.003 -0.146 1.00 13.92 84 GLN A CA 1
ATOM 644 C C . GLN A 1 87 ? 3.051 -9.370 0.519 1.00 13.27 84 GLN A C 1
ATOM 645 O O . GLN A 1 87 ? 2.104 -10.157 0.454 1.00 12.82 84 GLN A O 1
ATOM 651 N N . PRO A 1 88 ? 4.194 -9.647 1.173 1.00 13.26 85 PRO A N 1
ATOM 652 C CA . PRO A 1 88 ? 4.351 -10.890 1.933 1.00 12.67 85 PRO A CA 1
ATOM 653 C C . PRO A 1 88 ? 3.584 -10.845 3.249 1.00 11.99 85 PRO A C 1
ATOM 654 O O . PRO A 1 88 ? 3.269 -9.772 3.757 1.00 14.99 85 PRO A O 1
ATOM 658 N N . PHE A 1 89 ? 3.308 -12.019 3.796 1.00 11.93 86 PHE A N 1
ATOM 659 C CA . PHE A 1 89 ? 2.569 -12.112 5.042 1.00 11.00 86 PHE A CA 1
ATOM 660 C C . PHE A 1 89 ? 3.096 -13.255 5.886 1.00 11.85 86 PHE A C 1
ATOM 661 O O . PHE A 1 89 ? 3.779 -14.159 5.381 1.00 11.93 86 PHE A O 1
ATOM 669 N N . GLU A 1 90 ? 2.687 -13.246 7.158 1.00 13.05 87 GLU A N 1
ATOM 670 C CA . GLU A 1 90 ? 2.836 -14.389 8.027 1.00 13.14 87 GLU A CA 1
ATOM 671 C C . GLU A 1 90 ? 1.559 -14.597 8.825 1.00 13.84 87 GLU A C 1
ATOM 672 O O . GLU A 1 90 ? 1.044 -13.678 9.474 1.00 16.26 87 GLU A O 1
ATOM 678 N N . VAL A 1 91 ? 1.026 -15.813 8.766 1.00 13.53 88 VAL A N 1
ATOM 679 C CA . VAL A 1 91 ? -0.128 -16.201 9.565 1.00 12.56 88 VAL A CA 1
ATOM 680 C C . VAL A 1 91 ? 0.248 -17.322 10.522 1.00 13.71 88 VAL A C 1
ATOM 681 O O . VAL A 1 91 ? 0.912 -18.280 10.125 1.00 14.12 88 VAL A O 1
ATOM 685 N N A LEU A 1 92 ? -0.166 -17.185 11.782 0.50 12.76 89 LEU A N 1
ATOM 686 N N B LEU A 1 92 ? -0.208 -17.218 11.770 0.50 13.89 89 LEU A N 1
ATOM 687 C CA A LEU A 1 92 ? -0.249 -18.321 12.701 0.50 12.25 89 LEU A CA 1
ATOM 688 C CA B LEU A 1 92 ? -0.226 -18.367 12.673 0.50 15.03 89 LEU A CA 1
ATOM 689 C C A LEU A 1 92 ? -1.704 -18.734 12.763 0.50 11.46 89 LEU A C 1
ATOM 690 C C B LEU A 1 92 ? -1.655 -18.775 12.992 0.50 14.12 89 LEU A C 1
ATOM 691 O O A LEU A 1 92 ? -2.587 -17.862 12.847 0.50 9.31 89 LEU A O 1
ATOM 692 O O B LEU A 1 92 ? -2.466 -17.979 13.493 0.50 14.26 89 LEU A O 1
ATOM 701 N N . ILE A 1 93 ? -1.929 -20.053 12.773 1.00 13.56 90 ILE A N 1
ATOM 702 C CA . ILE A 1 93 ? -3.178 -20.653 13.247 1.00 14.43 90 ILE A CA 1
ATOM 703 C C . ILE A 1 93 ? -2.812 -21.506 14.452 1.00 12.79 90 ILE A C 1
ATOM 704 O O . ILE A 1 93 ? -2.056 -22.461 14.335 1.00 14.40 90 ILE A O 1
ATOM 709 N N . ILE A 1 94 ? -3.352 -21.143 15.617 1.00 13.35 91 ILE A N 1
ATOM 710 C CA . ILE A 1 94 ? -2.933 -21.765 16.866 1.00 14.52 91 ILE A CA 1
ATOM 711 C C . ILE A 1 94 ? -4.135 -22.550 17.399 1.00 14.33 91 ILE A C 1
ATOM 712 O O . ILE A 1 94 ? -5.188 -21.969 17.633 1.00 16.56 91 ILE A O 1
ATOM 717 N N . ALA A 1 95 ? -3.955 -23.837 17.683 1.00 15.97 92 ALA A N 1
ATOM 718 C CA . ALA A 1 95 ? -5.027 -24.659 18.258 1.00 15.84 92 ALA A CA 1
ATOM 719 C C . ALA A 1 95 ? -4.967 -24.659 19.781 1.00 16.10 92 ALA A C 1
ATOM 720 O O . ALA A 1 95 ? -3.926 -24.942 20.361 1.00 17.21 92 ALA A O 1
ATOM 722 N N . SER A 1 96 ? -6.101 -24.420 20.422 1.00 17.84 93 SER A N 1
ATOM 723 C CA . SER A 1 96 ? -6.233 -24.572 21.875 1.00 17.99 93 SER A CA 1
ATOM 724 C C . SER A 1 96 ? -7.350 -25.584 22.132 1.00 20.01 93 SER A C 1
ATOM 725 O O . SER A 1 96 ? -7.917 -26.129 21.182 1.00 18.45 93 SER A O 1
ATOM 728 N N . ASP A 1 97 ? -7.744 -25.764 23.395 1.00 19.77 94 ASP A N 1
ATOM 729 C CA . ASP A 1 97 ? -8.902 -26.608 23.703 1.00 22.44 94 ASP A CA 1
ATOM 730 C C . ASP A 1 97 ? -10.202 -25.981 23.209 1.00 20.45 94 ASP A C 1
ATOM 731 O O . ASP A 1 97 ? -11.206 -26.675 23.052 1.00 22.68 94 ASP A O 1
ATOM 736 N N . ASP A 1 98 ? -10.206 -24.660 23.047 1.00 20.38 95 ASP A N 1
ATOM 737 C CA . ASP A 1 98 ? -11.452 -23.940 22.797 1.00 21.26 95 ASP A CA 1
ATOM 738 C C . ASP A 1 98 ? -11.663 -23.572 21.338 1.00 18.74 95 ASP A C 1
ATOM 739 O O . ASP A 1 98 ? -12.789 -23.369 20.901 1.00 19.01 95 ASP A O 1
ATOM 744 N N . GLY A 1 99 ? -10.583 -23.433 20.585 1.00 16.93 96 GLY A N 1
ATOM 745 C CA . GLY A 1 99 ? -10.747 -22.986 19.205 1.00 18.41 96 GLY A CA 1
ATOM 746 C C . GLY A 1 99 ? -9.410 -22.738 18.558 1.00 15.57 96 GLY A C 1
ATOM 747 O O . GLY A 1 99 ? -8.376 -23.258 19.012 1.00 17.61 96 GLY A O 1
ATOM 748 N N . PHE A 1 100 ? -9.443 -22.009 17.454 1.00 16.01 97 PHE A N 1
ATOM 749 C CA . PHE A 1 100 ? -8.259 -21.638 16.698 1.00 15.81 97 PHE A CA 1
ATOM 750 C C . PHE A 1 100 ? -8.096 -20.134 16.778 1.00 17.13 97 PHE A C 1
ATOM 751 O O . PHE A 1 100 ? -9.032 -19.381 16.475 1.00 19.40 97 PHE A O 1
ATOM 759 N N . LYS A 1 101 ? -6.896 -19.685 17.115 1.00 15.69 98 LYS A N 1
ATOM 760 C CA . LYS A 1 101 ? -6.541 -18.267 17.071 1.00 15.62 98 LYS A CA 1
ATOM 761 C C . LYS A 1 101 ? -5.770 -17.973 15.797 1.00 16.14 98 LYS A C 1
ATOM 762 O O . LYS A 1 101 ? -4.797 -18.680 15.480 1.00 19.01 98 LYS A O 1
ATOM 768 N N . ALA A 1 102 ? -6.242 -16.997 15.024 1.00 14.16 99 ALA A N 1
ATOM 769 C CA . ALA A 1 102 ? -5.501 -16.524 13.851 1.00 14.24 99 ALA A CA 1
ATOM 770 C C . ALA A 1 102 ? -4.734 -15.275 14.177 1.00 15.44 99 ALA A C 1
ATOM 771 O O . ALA A 1 102 ? -5.306 -14.330 14.721 1.00 16.01 99 ALA A O 1
ATOM 773 N N . VAL A 1 103 ? -3.424 -15.324 13.946 1.00 13.69 100 VAL A N 1
ATOM 774 C CA . VAL A 1 103 ? -2.540 -14.172 14.149 1.00 14.67 100 VAL A CA 1
ATOM 775 C C . VAL A 1 103 ? -2.024 -13.787 12.770 1.00 15.16 100 VAL A C 1
ATOM 776 O O . VAL A 1 103 ? -1.595 -14.656 12.013 1.00 15.73 100 VAL A O 1
ATOM 780 N N . VAL A 1 104 ? -2.158 -12.515 12.394 1.00 14.97 101 VAL A N 1
ATOM 781 C CA . VAL A 1 104 ? -1.618 -12.044 11.113 1.00 15.60 101 VAL A CA 1
ATOM 782 C C . VAL A 1 104 ? -0.632 -10.916 11.386 1.00 16.39 101 VAL A C 1
ATOM 783 O O . VAL A 1 104 ? -0.928 -9.991 12.139 1.00 17.70 101 VAL A O 1
ATOM 787 N N . GLY A 1 105 ? 0.576 -11.054 10.856 1.00 17.76 102 GLY A N 1
ATOM 788 C CA . GLY A 1 105 ? 1.659 -10.153 11.201 1.00 21.59 102 GLY A CA 1
ATOM 789 C C . GLY A 1 105 ? 1.932 -10.218 12.698 1.00 20.54 102 GLY A C 1
ATOM 790 O O . GLY A 1 105 ? 2.133 -11.289 13.274 1.00 24.46 102 GLY A O 1
ATOM 791 N N . ASP A 1 106 ? 1.932 -9.084 13.358 1.00 25.24 103 ASP A N 1
ATOM 792 C CA . ASP A 1 106 ? 2.246 -9.144 14.765 1.00 26.56 103 ASP A CA 1
ATOM 793 C C . ASP A 1 106 ? 0.992 -9.012 15.602 1.00 26.05 103 ASP A C 1
ATOM 794 O O . ASP A 1 106 ? 1.056 -8.691 16.775 1.00 28.29 103 ASP A O 1
ATOM 799 N N . ALA A 1 107 ? -0.163 -9.325 15.025 1.00 22.32 104 ALA A N 1
ATOM 800 C CA . ALA A 1 107 ? -1.390 -9.010 15.724 1.00 22.26 104 ALA A CA 1
ATOM 801 C C . ALA A 1 107 ? -2.373 -10.176 15.817 1.00 19.35 104 ALA A C 1
ATOM 802 O O . ALA A 1 107 ? -2.721 -10.805 14.809 1.00 18.43 104 ALA A O 1
ATOM 804 N N . GLN A 1 108 ? -2.959 -10.354 16.995 1.00 19.05 105 GLN A N 1
ATOM 805 C CA . GLN A 1 108 ? -4.073 -11.264 17.124 1.00 16.83 105 GLN A CA 1
ATOM 806 C C . GLN A 1 108 ? -5.223 -10.777 16.267 1.00 19.32 105 GLN A C 1
ATOM 807 O O . GLN A 1 108 ? -5.545 -9.595 16.283 1.00 21.10 105 GLN A O 1
ATOM 813 N N . TY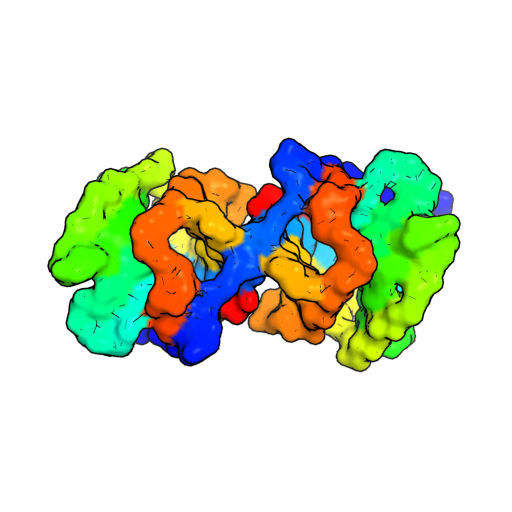R A 1 109 ? -5.761 -11.661 15.434 1.00 16.64 106 TYR A N 1
ATOM 814 C CA . TYR A 1 109 ? -6.719 -11.242 14.425 1.00 15.49 106 TYR A CA 1
ATOM 815 C C . TYR A 1 109 ? -8.163 -11.750 14.640 1.00 15.83 106 TYR A C 1
ATOM 816 O O . TYR A 1 109 ? -9.128 -10.989 14.514 1.00 18.50 106 TYR A O 1
ATOM 825 N N . HIS A 1 110 ? -8.324 -13.033 14.944 1.00 15.88 107 HIS A N 1
ATOM 826 C CA . HIS A 1 110 ? -9.662 -13.634 15.113 1.00 15.96 107 HIS A CA 1
ATOM 827 C C . HIS A 1 110 ? -9.557 -14.902 15.945 1.00 15.90 107 HIS A C 1
ATOM 828 O O . HIS A 1 110 ? -8.571 -15.638 15.841 1.00 17.48 107 HIS A O 1
ATOM 835 N N . HIS A 1 111 ? -10.595 -15.182 16.732 1.00 16.32 108 HIS A N 1
ATOM 836 C CA . HIS A 1 111 ? -10.751 -16.474 17.394 1.00 16.87 108 HIS A CA 1
ATOM 837 C C . HIS A 1 111 ? -11.958 -17.187 16.808 1.00 17.48 108 HIS A C 1
ATOM 838 O O . HIS A 1 111 ? -13.078 -16.675 16.832 1.00 18.01 108 HIS A O 1
ATOM 845 N N . PHE A 1 112 ? -11.730 -18.401 16.330 1.00 16.69 109 PHE A N 1
ATOM 846 C CA . PHE A 1 112 ? -12.787 -19.240 15.756 1.00 15.29 109 PHE A CA 1
ATOM 847 C C . PHE A 1 112 ? -13.019 -20.422 16.701 1.00 15.23 109 PHE A C 1
ATOM 848 O O . PHE A 1 112 ? -12.141 -21.300 16.830 1.00 16.34 109 PHE A O 1
ATOM 856 N N A ARG A 1 113 ? -14.151 -20.407 17.408 0.50 15.31 110 ARG A N 1
ATOM 857 N N B ARG A 1 113 ? -14.137 -20.408 17.431 0.50 15.57 110 ARG A N 1
ATOM 858 C CA A ARG A 1 113 ? -14.494 -21.487 18.342 0.50 15.75 110 ARG A CA 1
ATOM 859 C CA B ARG A 1 113 ? -14.422 -21.503 18.365 0.50 16.75 110 ARG A CA 1
ATOM 860 C C A ARG A 1 113 ? -14.605 -22.830 17.615 0.50 15.38 110 ARG A C 1
ATOM 861 C C B ARG A 1 113 ? -14.569 -22.821 17.615 0.50 15.47 110 ARG A C 1
ATOM 862 O O A ARG A 1 113 ? -15.175 -22.899 16.525 0.50 16.39 110 ARG A O 1
ATOM 863 O O B ARG A 1 113 ? -15.125 -22.864 16.516 0.50 16.42 110 ARG A O 1
ATOM 878 N N . HIS A 1 114 ? -14.122 -23.909 18.230 1.00 15.77 111 HIS A N 1
ATOM 879 C CA . HIS A 1 114 ? -14.257 -25.218 17.612 1.00 15.44 111 HIS A CA 1
ATOM 880 C C . HIS A 1 114 ? -15.714 -25.502 17.305 1.00 16.21 111 HIS A C 1
ATOM 881 O O . HIS A 1 114 ? -16.597 -25.334 18.161 1.00 18.81 111 HIS A O 1
ATOM 888 N N . ARG A 1 115 ? -15.946 -26.032 16.118 1.00 15.26 112 ARG A N 1
ATOM 889 C CA . ARG A 1 115 ? -17.248 -26.587 15.765 1.00 14.96 112 ARG A CA 1
ATOM 890 C C . ARG A 1 115 ? -17.168 -28.111 15.629 1.00 15.52 112 ARG A C 1
ATOM 891 O O . ARG A 1 115 ? -18.019 -28.822 16.149 1.00 23.19 112 ARG A O 1
ATOM 899 N N . LEU A 1 116 ? -16.191 -28.610 14.881 1.00 16.18 113 LEU A N 1
ATOM 900 C CA . LEU A 1 116 ? -15.875 -30.048 14.835 1.00 16.84 113 LEU A CA 1
ATOM 901 C C . LEU A 1 116 ? -14.902 -30.306 15.989 1.00 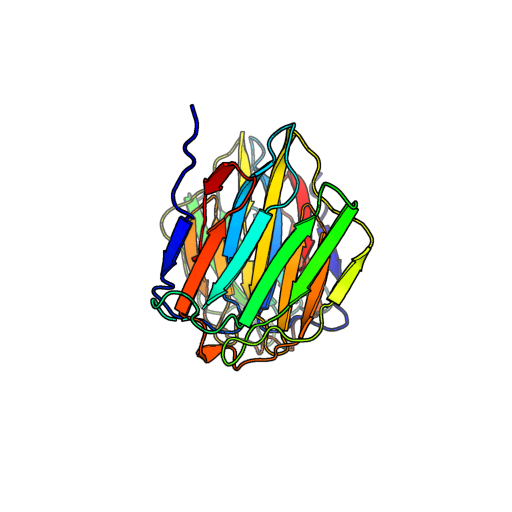15.67 113 LEU A C 1
ATOM 902 O O . LEU A 1 116 ? -14.123 -29.420 16.355 1.00 17.44 113 LEU A O 1
ATOM 907 N N . PRO A 1 117 ? -14.844 -31.543 16.494 1.00 15.24 114 PRO A N 1
ATOM 908 C CA . PRO A 1 117 ? -13.763 -31.875 17.443 1.00 17.06 114 PRO A CA 1
ATOM 909 C C . PRO A 1 117 ? -12.380 -31.772 16.797 1.00 15.78 114 PRO A C 1
ATOM 910 O O . PRO A 1 117 ? -12.158 -32.258 15.679 1.00 16.58 114 PRO A O 1
ATOM 914 N N . LEU A 1 118 ? -11.479 -31.089 17.487 1.00 18.04 115 LEU A N 1
ATOM 915 C CA . LEU A 1 118 ? -10.107 -30.913 17.024 1.00 16.04 115 LEU A CA 1
ATOM 916 C C . LEU A 1 118 ? -9.459 -32.258 16.667 1.00 15.51 115 LEU A C 1
ATOM 917 O O . LEU A 1 118 ? -8.666 -32.351 15.715 1.00 16.07 115 LEU A O 1
ATOM 922 N N . ALA A 1 119 ? -9.825 -33.320 17.379 1.00 17.57 116 ALA A N 1
ATOM 923 C CA . ALA A 1 119 ? -9.232 -34.632 17.097 1.00 17.46 116 ALA A CA 1
ATOM 924 C C . ALA A 1 119 ? -9.521 -35.217 15.697 1.00 16.13 116 ALA A C 1
ATOM 925 O O . ALA A 1 119 ? -8.870 -36.191 15.278 1.00 18.78 116 ALA A O 1
ATOM 927 N N A ARG A 1 120 ? -10.490 -34.662 14.970 0.50 14.36 117 ARG A N 1
ATOM 928 N N B ARG A 1 120 ? -10.501 -34.632 14.999 0.50 14.57 117 ARG A N 1
ATOM 929 C CA A ARG A 1 120 ? -10.753 -35.173 13.631 0.50 13.60 117 ARG A CA 1
ATOM 930 C CA B ARG A 1 120 ? -10.848 -35.054 13.646 0.50 14.93 117 ARG A CA 1
ATOM 931 C C A ARG A 1 120 ? -9.774 -34.631 12.581 0.50 14.28 117 ARG A C 1
ATOM 932 C C B ARG A 1 120 ? -9.782 -34.638 12.620 0.50 14.68 117 ARG A C 1
ATOM 933 O O A ARG A 1 120 ? -9.699 -35.161 11.483 0.50 15.25 117 ARG A O 1
ATOM 934 O O B ARG A 1 120 ? -9.678 -35.246 11.565 0.50 15.48 117 ARG A O 1
ATOM 949 N N . VAL A 1 121 ? -9.024 -33.582 12.896 1.00 13.21 118 VAL A N 1
ATOM 950 C CA . VAL A 1 121 ? -8.142 -32.996 11.867 1.00 13.57 118 VAL A CA 1
ATOM 951 C C . VAL A 1 121 ? -7.030 -33.995 11.495 1.00 14.25 118 VAL A C 1
ATOM 952 O O . VAL A 1 121 ? -6.353 -34.557 12.382 1.00 15.03 118 VAL A O 1
ATOM 956 N N . ARG A 1 122 ? -6.788 -34.154 10.188 1.00 14.57 119 ARG A N 1
ATOM 957 C CA . ARG A 1 122 ? -5.780 -35.081 9.698 1.00 13.72 119 ARG A CA 1
ATOM 958 C C . ARG A 1 122 ? -4.905 -34.500 8.572 1.00 13.30 119 ARG A C 1
ATOM 959 O O . ARG A 1 122 ? -3.980 -35.147 8.101 1.00 14.66 119 ARG A O 1
ATOM 967 N N . LEU A 1 123 ? -5.226 -33.297 8.100 1.00 13.59 120 LEU A N 1
ATOM 968 C CA . LEU A 1 123 ? -4.545 -32.754 6.917 1.00 14.06 120 LEU A CA 1
ATOM 969 C C . LEU A 1 123 ? -4.654 -31.234 6.921 1.00 12.21 120 LEU A C 1
ATOM 970 O O . LEU A 1 123 ? -5.700 -30.697 7.300 1.00 13.98 120 LEU A O 1
ATOM 975 N N . VAL A 1 124 ? -3.579 -30.550 6.533 1.00 13.58 121 VAL A N 1
ATOM 976 C CA . VAL A 1 124 ? -3.623 -29.115 6.263 1.00 12.53 121 VAL A CA 1
ATOM 977 C C . VAL A 1 124 ? -3.382 -28.870 4.783 1.00 11.27 121 VAL A C 1
ATOM 978 O O . VAL A 1 124 ? -2.433 -29.398 4.211 1.00 14.37 121 VAL A O 1
ATOM 982 N N . GLU A 1 125 ? -4.262 -28.095 4.146 1.00 12.03 122 GLU A N 1
ATOM 983 C CA . GLU A 1 125 ? -4.094 -27.782 2.717 1.00 12.32 122 GLU A CA 1
ATOM 984 C C . GLU A 1 125 ? -4.083 -26.261 2.542 1.00 12.04 122 GLU A C 1
ATOM 985 O O . GLU A 1 125 ? -4.966 -25.572 3.065 1.00 13.99 122 GLU A O 1
ATOM 991 N N . VAL A 1 126 ? -3.096 -25.738 1.819 1.00 12.75 123 VAL A N 1
ATOM 992 C CA . VAL A 1 126 ? -3.001 -24.299 1.592 1.00 14.12 123 VAL A CA 1
ATOM 993 C C . VAL A 1 126 ? -2.989 -24.139 0.101 1.00 14.19 123 VAL A C 1
ATOM 994 O O . VAL A 1 126 ? -2.152 -24.733 -0.579 1.00 14.94 123 VAL A O 1
ATOM 998 N N . GLY A 1 127 ? -3.889 -23.325 -0.420 1.00 15.09 124 GLY A N 1
ATOM 999 C CA . GLY A 1 127 ? -3.985 -23.203 -1.865 1.00 16.84 124 GLY A CA 1
ATOM 1000 C C . GLY A 1 127 ? -4.673 -21.935 -2.305 1.00 12.67 124 GLY A C 1
ATOM 1001 O O . GLY A 1 127 ? -4.946 -21.067 -1.485 1.00 13.56 124 GLY A O 1
ATOM 1002 N N . GLY A 1 128 ? -5.023 -21.878 -3.590 1.00 14.19 125 GLY A N 1
ATOM 1003 C CA . GLY A 1 128 ? -5.528 -20.651 -4.181 1.00 13.50 125 GLY A CA 1
ATOM 1004 C C . GLY A 1 128 ? -4.427 -19.699 -4.622 1.00 12.75 125 GLY A C 1
ATOM 1005 O O . GLY A 1 128 ? -3.315 -20.123 -4.946 1.00 14.37 125 GLY A O 1
ATOM 1006 N N . ASP A 1 129 ? -4.743 -18.404 -4.650 1.00 12.30 126 ASP A N 1
ATOM 1007 C CA . ASP A 1 129 ? -3.836 -17.401 -5.231 1.00 12.38 126 ASP A CA 1
ATOM 1008 C C . ASP A 1 129 ? -2.840 -16.918 -4.173 1.00 12.24 126 ASP A C 1
ATOM 1009 O O . ASP A 1 129 ? -3.010 -15.852 -3.563 1.00 13.13 126 ASP A O 1
ATOM 1014 N N . VAL A 1 130 ? -1.826 -17.734 -3.952 1.00 11.70 127 VAL A N 1
ATOM 1015 C CA . VAL A 1 130 ? -0.805 -17.465 -2.950 1.00 11.68 127 VAL A CA 1
ATOM 1016 C C . VAL A 1 130 ? 0.482 -18.103 -3.471 1.00 12.46 127 VAL A C 1
ATOM 1017 O O . VAL A 1 130 ? 0.437 -19.183 -4.057 1.00 13.68 127 VAL A O 1
ATOM 1021 N N . GLN A 1 131 ? 1.620 -17.466 -3.202 1.00 12.21 128 GL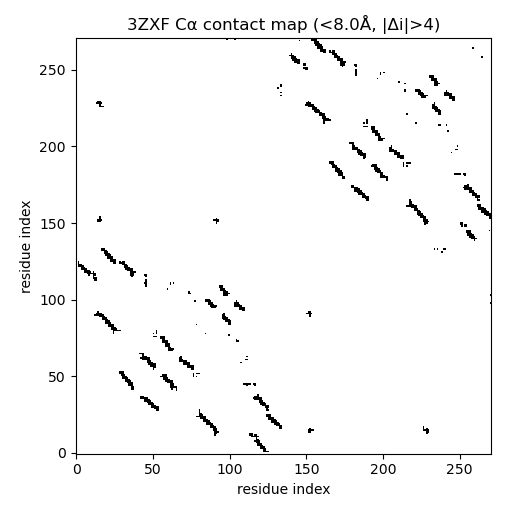N A N 1
ATOM 1022 C CA . GLN A 1 131 ? 2.927 -18.069 -3.478 1.00 11.20 128 GLN A CA 1
ATOM 1023 C C . GLN A 1 131 ? 3.621 -18.359 -2.155 1.00 12.09 128 GLN A C 1
ATOM 1024 O O . GLN A 1 131 ? 4.198 -17.482 -1.518 1.00 15.05 128 GLN A O 1
ATOM 1030 N N . LEU A 1 132 ? 3.649 -19.624 -1.787 1.00 12.60 129 LEU A N 1
ATOM 1031 C CA . LEU A 1 132 ? 4.096 -19.979 -0.447 1.00 12.79 129 LEU A CA 1
ATOM 1032 C C . LEU A 1 132 ? 5.605 -19.916 -0.322 1.00 12.99 129 LEU A C 1
ATOM 1033 O O . LEU A 1 132 ? 6.349 -20.389 -1.201 1.00 15.45 129 LEU A O 1
ATOM 1038 N N . ASP A 1 133 ? 6.043 -19.326 0.794 1.00 12.29 130 ASP A N 1
ATOM 1039 C CA . ASP A 1 133 ? 7.428 -19.387 1.245 1.00 12.38 130 ASP A CA 1
ATOM 1040 C C . ASP A 1 133 ? 7.647 -20.668 2.067 1.00 12.55 130 ASP A C 1
ATOM 1041 O O . ASP A 1 133 ? 8.439 -21.545 1.676 1.00 12.51 130 ASP A O 1
ATOM 1046 N N . SER A 1 134 ? 6.871 -20.839 3.134 1.00 12.40 131 SER A N 1
ATOM 1047 C CA . SER A 1 134 ? 6.953 -22.060 3.926 1.00 12.91 131 SER A CA 1
ATOM 1048 C C . SER A 1 134 ? 5.655 -22.317 4.701 1.00 12.44 131 SER A C 1
ATOM 1049 O O . SER A 1 134 ? 4.936 -21.369 5.051 1.00 12.35 131 SER A O 1
ATOM 1052 N N . VAL A 1 135 ? 5.393 -23.590 4.985 1.00 14.00 132 VAL A N 1
ATOM 1053 C CA . VAL A 1 135 ? 4.333 -24.030 5.892 1.00 13.76 132 VAL A CA 1
ATOM 1054 C C . VAL A 1 135 ? 4.986 -24.980 6.905 1.00 15.02 132 VAL A C 1
ATOM 1055 O O . VAL A 1 135 ? 5.685 -25.921 6.504 1.00 18.78 132 VAL A O 1
ATOM 1059 N N . ARG A 1 136 ? 4.841 -24.693 8.198 1.00 13.95 133 ARG A N 1
ATOM 1060 C CA . ARG A 1 136 ? 5.367 -25.580 9.238 1.00 15.54 133 ARG A CA 1
ATOM 1061 C C . ARG A 1 136 ? 4.301 -25.804 10.272 1.00 15.40 133 ARG A C 1
ATOM 1062 O O . ARG A 1 136 ? 3.504 -24.914 10.560 1.00 15.98 133 ARG A O 1
ATOM 1070 N N . ILE A 1 137 ? 4.295 -27.000 10.845 1.00 15.47 134 ILE A N 1
ATOM 1071 C CA . ILE A 1 137 ? 3.393 -27.320 11.927 1.00 16.94 134 ILE A CA 1
ATOM 1072 C C . ILE A 1 137 ? 4.184 -27.770 13.136 1.00 18.03 134 ILE A C 1
ATOM 1073 O O . ILE A 1 137 ? 4.974 -28.701 13.063 1.00 21.31 134 ILE A O 1
ATOM 1078 N N . PHE A 1 138 ? 4.014 -27.034 14.227 1.00 18.11 135 PHE A N 1
ATOM 1079 C CA . PHE A 1 138 ? 4.730 -27.294 15.461 1.00 18.56 135 PHE A CA 1
ATOM 1080 C C . PHE A 1 138 ? 3.720 -27.768 16.514 1.00 23.55 135 PHE A C 1
ATOM 1081 O O . PHE A 1 138 ? 3.686 -28.932 16.946 1.00 27.55 135 PHE A O 1
ATOM 1090 N N . PRO B 1 1 ? 31.739 1.104 30.129 1.00 45.89 -2 PRO B N 1
ATOM 1091 C CA . PRO B 1 1 ? 30.316 1.223 30.448 1.00 43.55 -2 PRO B CA 1
ATOM 1092 C C . PRO B 1 1 ? 29.783 -0.017 31.171 1.00 40.84 -2 PRO B C 1
ATOM 1093 O O . PRO B 1 1 ? 29.177 -0.893 30.547 1.00 42.96 -2 PRO B O 1
ATOM 1097 N N . ALA B 1 2 ? 29.990 -0.075 32.483 1.00 39.54 -1 ALA B N 1
ATOM 1098 C CA . ALA B 1 2 ? 29.815 -1.308 33.245 1.00 37.01 -1 ALA B CA 1
ATOM 1099 C C . ALA B 1 2 ? 28.395 -1.437 33.781 1.00 37.25 -1 ALA B C 1
ATOM 1100 O O . ALA B 1 2 ? 28.185 -1.534 34.989 1.00 39.36 -1 ALA B O 1
ATOM 1102 N N . MET B 1 3 ? 27.440 -1.524 32.860 1.00 34.53 0 MET B N 1
ATOM 1103 C CA . MET B 1 3 ? 26.021 -1.505 33.178 1.00 33.69 0 MET B CA 1
ATOM 1104 C C . MET B 1 3 ? 25.332 -2.343 32.108 1.00 31.52 0 MET B C 1
ATOM 1105 O O . MET B 1 3 ? 25.755 -2.330 30.957 1.00 28.47 0 MET B O 1
ATOM 1110 N N . SER B 1 4 ? 24.293 -3.084 32.481 1.00 28.44 1 SER B N 1
ATOM 1111 C CA . SER B 1 4 ? 23.433 -3.733 31.481 1.00 28.75 1 SER B CA 1
ATOM 1112 C C . SER B 1 4 ? 21.957 -3.474 31.807 1.00 29.34 1 SER B C 1
ATOM 1113 O O . SER B 1 4 ? 21.630 -2.957 32.879 1.00 30.36 1 SER B O 1
ATOM 1116 N N . ASN B 1 5 ? 21.059 -3.809 30.885 1.00 27.37 2 ASN B N 1
ATOM 1117 C CA . ASN B 1 5 ? 19.648 -3.617 31.177 1.00 29.95 2 ASN B CA 1
ATOM 1118 C C . ASN B 1 5 ? 19.140 -4.569 32.254 1.00 29.81 2 ASN B C 1
ATOM 1119 O O . ASN B 1 5 ? 19.639 -5.688 32.397 1.00 29.17 2 ASN B O 1
ATOM 1124 N N . VAL B 1 6 ? 18.217 -4.079 33.074 1.00 28.43 3 VAL B N 1
ATOM 1125 C CA . VAL B 1 6 ? 17.416 -4.940 33.929 1.00 29.33 3 VAL B CA 1
ATOM 1126 C C . VAL B 1 6 ? 16.688 -5.967 33.059 1.00 27.48 3 VAL B C 1
ATOM 1127 O O . VAL B 1 6 ? 16.202 -5.632 31.978 1.00 28.08 3 VAL B O 1
ATOM 1131 N N . PRO B 1 7 ? 16.739 -7.247 33.456 1.00 25.08 4 PRO B N 1
ATOM 1132 C CA . PRO B 1 7 ? 16.126 -8.300 32.658 1.00 24.77 4 PRO B CA 1
ATOM 1133 C C . PRO B 1 7 ? 14.659 -7.995 32.386 1.00 22.24 4 PRO B C 1
ATOM 1134 O O . PRO B 1 7 ? 13.941 -7.480 33.262 1.00 23.81 4 PRO B O 1
ATOM 1138 N N . HIS B 1 8 ? 14.230 -8.305 31.174 1.00 18.81 5 HIS B N 1
ATOM 1139 C CA . HIS B 1 8 ? 12.871 -8.037 30.751 1.00 18.76 5 HIS B CA 1
ATOM 1140 C C . HIS B 1 8 ? 11.888 -8.884 31.540 1.00 16.45 5 HIS B C 1
ATOM 1141 O O . HIS B 1 8 ? 12.112 -10.093 31.715 1.00 17.75 5 HIS B O 1
ATOM 1148 N N . LYS B 1 9 ? 10.792 -8.269 31.979 1.00 17.11 6 LYS B N 1
ATOM 1149 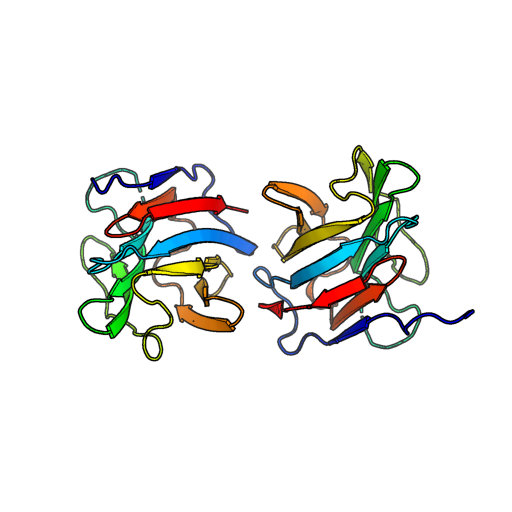C CA . LYS B 1 9 ? 9.672 -8.996 32.558 1.00 17.06 6 LYS B CA 1
ATOM 1150 C C . LYS B 1 9 ? 8.370 -8.577 31.890 1.00 18.41 6 LYS B C 1
ATOM 1151 O O . LYS B 1 9 ? 8.107 -7.366 31.707 1.00 20.23 6 LYS B O 1
ATOM 1157 N N . SER B 1 10 ? 7.564 -9.565 31.504 1.00 17.53 7 SER B N 1
ATOM 1158 C CA . SER B 1 10 ? 6.203 -9.331 30.998 1.00 19.59 7 SER B CA 1
ATOM 1159 C C . SER B 1 10 ? 5.253 -10.219 31.793 1.00 17.64 7 SER B C 1
ATOM 1160 O O . SER B 1 10 ? 5.469 -11.420 31.859 1.00 18.36 7 SER B O 1
ATOM 1163 N N . SER B 1 11 ? 4.172 -9.658 32.329 1.00 20.76 8 SER B N 1
ATOM 1164 C CA . SER B 1 11 ? 3.113 -10.487 32.919 1.00 22.47 8 SER B CA 1
ATOM 1165 C C . SER B 1 11 ? 2.247 -11.132 31.845 1.00 23.70 8 SER B C 1
ATOM 1166 O O . SER B 1 11 ? 2.000 -10.524 30.813 1.00 25.79 8 SER B O 1
ATOM 1169 N N . LEU B 1 12 ? 1.683 -12.306 32.135 1.00 24.07 9 LEU B N 1
ATOM 1170 C CA . LEU B 1 12 ? 0.694 -12.902 31.236 1.00 27.45 9 LEU B CA 1
ATOM 1171 C C . LEU B 1 12 ? -0.694 -12.386 31.612 1.00 31.99 9 LEU B C 1
ATOM 1172 O O . LEU B 1 12 ? -1.157 -12.618 32.724 1.00 34.52 9 LEU B O 1
ATOM 1177 N N . PRO B 1 13 ? -1.344 -11.654 30.693 1.00 36.01 10 PRO B N 1
ATOM 1178 C CA . PRO B 1 13 ? -2.618 -10.997 30.968 1.00 39.47 10 PRO B CA 1
ATOM 1179 C C . PRO B 1 13 ? -3.797 -11.972 30.962 1.00 40.87 10 PRO B C 1
ATOM 1180 O O . PRO B 1 13 ? -4.789 -11.743 31.662 1.00 42.21 10 PRO B O 1
ATOM 1184 N N . GLU B 1 14 ? -3.686 -13.046 30.183 1.00 40.23 11 GLU B N 1
ATOM 1185 C CA . GLU B 1 14 ? -4.765 -14.022 30.069 1.00 41.34 11 GLU B CA 1
ATOM 1186 C C . GLU B 1 14 ? -4.446 -15.275 30.871 1.00 40.99 11 GLU B C 1
ATOM 1187 O O . GLU B 1 14 ? -5.249 -16.214 30.932 1.00 43.60 11 GLU B O 1
ATOM 1193 N N . GLY B 1 15 ? -3.278 -15.282 31.504 1.00 37.89 12 GLY B N 1
ATOM 1194 C CA . GLY B 1 15 ? -2.797 -16.471 32.182 1.00 38.69 12 GLY B CA 1
ATOM 1195 C C . GLY B 1 15 ? -2.319 -17.452 31.134 1.00 35.82 12 GLY B C 1
ATOM 1196 O O . GLY B 1 15 ? -1.879 -17.048 30.050 1.00 38.27 12 GLY B O 1
ATOM 1197 N N . ILE B 1 16 ? -2.476 -18.743 31.405 1.00 31.93 13 ILE B N 1
ATOM 1198 C CA . ILE B 1 16 ? -1.788 -19.727 30.586 1.00 27.90 13 ILE B CA 1
ATOM 1199 C C . ILE B 1 16 ? -2.546 -21.028 30.440 1.00 26.72 13 ILE B C 1
ATOM 1200 O O . ILE B 1 16 ? -3.113 -21.550 31.400 1.00 29.14 13 ILE B O 1
ATOM 1205 N N . ARG B 1 17 ? -2.648 -21.499 29.203 1.00 23.97 14 ARG B N 1
ATOM 1206 C CA . ARG B 1 17 ? -3.394 -22.711 28.927 1.00 22.19 14 ARG B CA 1
ATOM 1207 C C . ARG B 1 17 ? -2.675 -23.401 27.774 1.00 19.26 14 ARG B C 1
ATOM 1208 O O . ARG B 1 17 ? -1.882 -22.771 27.072 1.00 18.77 14 ARG B O 1
ATOM 1216 N N . PRO B 1 18 ? -2.975 -24.682 27.538 1.00 19.06 15 PRO B N 1
ATOM 1217 C CA . PRO B 1 18 ? -2.474 -25.268 26.301 1.00 19.93 15 PRO B CA 1
ATOM 1218 C C . PRO B 1 18 ? -2.916 -24.429 25.104 1.00 19.10 15 PRO B C 1
ATOM 1219 O O . PRO B 1 18 ? -4.091 -24.113 24.954 1.00 20.63 15 PRO B O 1
ATOM 1223 N N . GLY B 1 19 ? -1.973 -24.048 24.260 1.00 17.89 16 GLY B N 1
ATOM 1224 C CA . GLY B 1 19 ? -2.283 -23.083 23.201 1.00 18.11 16 GLY B CA 1
ATOM 1225 C C . GLY B 1 19 ? -1.693 -21.689 23.371 1.00 19.09 16 GLY B C 1
ATOM 1226 O O . GLY B 1 19 ? -1.673 -20.888 22.426 1.00 21.00 16 GLY B O 1
ATOM 1227 N N . THR B 1 20 ? -1.241 -21.361 24.575 1.00 18.62 17 THR B N 1
ATOM 1228 C CA . THR B 1 20 ? -0.566 -20.091 24.772 1.00 17.35 17 THR B CA 1
ATOM 1229 C C . THR B 1 20 ? 0.780 -20.158 24.031 1.00 16.34 17 THR B C 1
ATOM 1230 O O . THR B 1 20 ? 1.495 -21.148 24.145 1.00 16.88 17 THR B O 1
ATOM 1234 N N A VAL B 1 21 ? 1.087 -19.110 23.265 0.50 16.48 18 VAL B N 1
ATOM 1235 N N B VAL B 1 21 ? 1.122 -19.123 23.272 0.50 17.49 18 VAL B N 1
ATOM 1236 C CA A VAL B 1 21 ? 2.335 -19.025 22.499 0.50 13.49 18 VAL B CA 1
ATOM 1237 C CA B VAL B 1 21 ? 2.398 -19.122 22.559 0.50 16.26 18 VAL B CA 1
ATOM 1238 C C A VAL B 1 21 ? 3.114 -17.788 22.942 0.50 13.64 18 VAL B C 1
ATOM 1239 C C B VAL B 1 21 ? 3.157 -17.827 22.795 0.50 15.02 18 VAL B C 1
ATOM 1240 O O A VAL B 1 21 ? 2.553 -16.689 23.027 0.50 14.88 18 VAL B O 1
ATOM 1241 O O B VAL B 1 21 ? 2.631 -16.728 22.575 0.50 16.05 18 VAL B O 1
ATOM 1248 N N . LEU B 1 22 ? 4.392 -17.966 23.261 1.00 14.03 19 LEU B N 1
ATOM 1249 C CA . LEU B 1 22 ? 5.265 -16.811 23.466 1.00 14.11 19 LEU B CA 1
ATOM 1250 C C . LEU B 1 22 ? 6.230 -16.750 22.292 1.00 14.52 19 LEU B C 1
ATOM 1251 O O . LEU B 1 22 ? 6.868 -17.757 21.967 1.00 15.55 19 LEU B O 1
ATOM 1256 N N . ARG B 1 23 ? 6.257 -15.609 21.600 1.00 14.27 20 ARG B N 1
ATOM 1257 C CA . ARG B 1 23 ? 7.171 -15.417 20.465 1.00 13.80 20 ARG B CA 1
ATOM 1258 C C . ARG B 1 23 ? 8.227 -14.396 20.886 1.00 14.78 20 ARG B C 1
ATOM 1259 O O . ARG B 1 23 ? 7.885 -13.265 21.257 1.00 15.89 20 ARG B O 1
ATOM 1267 N N . ILE B 1 24 ? 9.491 -14.816 20.891 1.00 14.71 21 ILE B N 1
ATOM 1268 C CA . ILE B 1 24 ? 10.569 -13.948 21.356 1.00 15.28 21 ILE B CA 1
ATOM 1269 C C . ILE B 1 24 ? 11.526 -13.769 20.191 1.00 15.84 21 ILE B C 1
ATOM 1270 O O . ILE B 1 24 ? 12.047 -14.738 19.631 1.00 15.58 21 ILE B O 1
ATOM 1275 N N . ARG B 1 25 ? 11.729 -12.519 19.811 1.00 15.57 22 ARG B N 1
ATOM 1276 C CA . ARG B 1 25 ? 12.691 -12.190 18.777 1.00 15.04 22 ARG B CA 1
ATOM 1277 C C . ARG B 1 25 ? 13.834 -11.422 19.377 1.00 15.87 22 ARG B C 1
ATOM 1278 O O . ARG B 1 25 ? 13.630 -10.571 20.239 1.00 17.46 22 ARG B O 1
ATOM 1286 N N . GLY B 1 26 ? 15.038 -11.674 18.895 1.00 17.68 23 GLY B N 1
ATOM 1287 C CA . GLY B 1 26 ? 16.192 -10.978 19.442 1.00 16.83 23 GLY B CA 1
ATOM 1288 C C . GLY B 1 26 ? 17.439 -11.204 18.636 1.00 18.25 23 GLY B C 1
ATOM 1289 O O . GLY B 1 26 ? 17.400 -11.832 17.581 1.00 18.88 23 GLY B O 1
ATOM 1290 N N . LEU B 1 27 ? 18.549 -10.696 19.165 1.00 18.67 24 LEU B N 1
ATOM 1291 C CA . LEU B 1 27 ? 19.859 -10.771 18.532 1.00 18.59 24 LEU B CA 1
ATOM 1292 C C . LEU B 1 27 ? 20.851 -11.253 19.589 1.00 18.67 24 LEU B C 1
ATOM 1293 O O . LEU B 1 27 ? 20.891 -10.724 20.706 1.00 20.84 24 LEU B O 1
ATOM 1298 N N . VAL B 1 28 ? 21.611 -12.299 19.276 1.00 18.88 25 VAL B N 1
ATOM 1299 C CA . VAL B 1 28 ? 22.692 -12.729 20.174 1.00 18.79 25 VAL B CA 1
ATOM 1300 C C . VAL B 1 28 ? 23.942 -11.875 19.917 1.00 19.49 25 VAL B C 1
ATOM 1301 O O . VAL B 1 28 ? 24.413 -11.804 18.784 1.00 19.29 25 VAL B O 1
ATOM 1305 N N . PRO B 1 29 ? 24.471 -11.201 20.955 1.00 19.15 26 PRO B N 1
ATOM 1306 C CA . PRO B 1 29 ? 25.654 -10.363 20.709 1.00 20.51 26 PRO B CA 1
ATOM 1307 C C . PRO B 1 29 ? 26.893 -11.191 20.322 1.00 22.50 26 PRO B C 1
ATOM 1308 O O . PRO B 1 29 ? 26.968 -12.385 20.634 1.00 22.58 26 PRO B O 1
ATOM 1312 N N . PRO B 1 30 ? 27.822 -10.583 19.560 1.00 25.08 27 PRO B N 1
ATOM 1313 C CA . PRO B 1 30 ? 29.016 -11.281 19.062 1.00 26.97 27 PRO B CA 1
ATOM 1314 C C . PRO B 1 30 ? 29.834 -11.957 20.164 1.00 27.62 27 PRO B C 1
ATOM 1315 O O . PRO B 1 30 ? 30.572 -12.894 19.884 1.00 30.54 27 PRO B O 1
ATOM 1319 N N . ASN B 1 31 ? 29.750 -11.446 21.390 1.00 28.27 28 ASN B N 1
ATOM 1320 C CA . ASN B 1 31 ? 30.544 -11.972 22.508 1.00 29.18 28 ASN B CA 1
ATOM 1321 C C . ASN B 1 31 ? 29.764 -12.811 23.539 1.00 30.07 28 ASN B C 1
ATOM 1322 O O . ASN B 1 31 ? 30.269 -13.094 24.630 1.00 31.59 28 ASN B O 1
ATOM 1327 N N . ALA B 1 32 ? 28.543 -13.213 23.199 1.00 26.45 29 ALA B N 1
ATOM 1328 C CA . ALA B 1 32 ? 27.638 -13.868 24.166 1.00 25.74 29 ALA B CA 1
ATOM 1329 C C . ALA B 1 32 ? 28.156 -15.198 24.710 1.00 26.58 29 ALA B C 1
ATOM 1330 O O . ALA B 1 32 ? 28.634 -16.048 23.947 1.00 27.87 29 ALA B O 1
ATOM 1332 N N . SER B 1 33 ? 27.905 -15.431 26.003 1.00 25.60 30 SER B N 1
ATOM 1333 C CA . SER B 1 33 ? 28.120 -16.738 26.629 1.00 26.93 30 SER B CA 1
ATOM 1334 C C . SER B 1 33 ? 26.805 -17.511 26.668 1.00 24.87 30 SER B C 1
ATOM 1335 O O . SER B 1 33 ? 26.747 -18.669 26.274 1.00 26.73 30 SER B O 1
ATOM 1338 N N . ARG B 1 34 ? 25.758 -16.881 27.202 1.00 23.40 31 ARG B N 1
ATOM 1339 C CA . ARG B 1 34 ? 24.464 -17.538 27.346 1.00 23.87 31 ARG B CA 1
ATOM 1340 C C . ARG B 1 34 ? 23.356 -16.525 27.636 1.00 21.00 31 ARG B C 1
ATOM 1341 O O . ARG B 1 34 ? 23.617 -15.385 28.041 1.00 21.98 31 ARG B O 1
ATOM 1349 N N . PHE B 1 35 ? 22.120 -16.928 27.371 1.00 20.57 32 PHE B N 1
ATOM 1350 C CA . PHE B 1 35 ? 20.982 -16.120 27.759 1.00 19.52 32 PHE B CA 1
ATOM 1351 C C . PHE B 1 35 ? 19.850 -17.045 28.154 1.00 18.29 32 PHE B C 1
ATOM 1352 O O . PHE B 1 35 ? 19.947 -18.272 28.010 1.00 20.22 32 PHE B O 1
ATOM 1360 N N . HIS B 1 36 ? 18.777 -16.479 28.673 1.00 18.78 33 HIS B N 1
ATOM 1361 C CA . HIS B 1 36 ? 17.719 -17.323 29.170 1.00 18.47 33 HIS B CA 1
ATOM 1362 C C . HIS B 1 36 ? 16.339 -16.708 29.000 1.00 17.45 33 HIS B C 1
ATOM 1363 O O . HIS B 1 36 ? 16.174 -15.483 28.914 1.00 18.06 33 HIS B O 1
ATOM 1370 N N . VAL B 1 37 ? 15.358 -17.600 28.850 1.00 16.89 34 VAL B N 1
ATOM 1371 C CA . VAL B 1 37 ? 13.938 -17.264 28.947 1.00 16.52 34 VAL B CA 1
ATOM 1372 C C . VAL B 1 37 ? 13.347 -18.109 30.069 1.00 16.48 34 VAL B C 1
ATOM 1373 O O . VAL B 1 37 ? 13.497 -19.338 30.055 1.00 17.60 34 VAL B O 1
ATOM 1377 N N . ASN B 1 38 ? 12.783 -17.453 31.079 1.00 16.57 35 ASN B N 1
ATOM 1378 C CA . ASN B 1 38 ? 12.148 -18.146 32.195 1.00 16.64 35 ASN B CA 1
ATOM 1379 C C . ASN B 1 38 ? 10.646 -17.913 32.241 1.00 15.73 35 ASN B C 1
ATOM 1380 O O . ASN B 1 38 ? 10.166 -16.796 31.991 1.00 16.94 35 ASN B O 1
ATOM 1385 N N . LEU B 1 39 ? 9.893 -18.957 32.563 1.00 15.05 36 LEU B N 1
ATOM 1386 C CA . LEU B 1 39 ? 8.499 -18.816 32.927 1.00 15.82 36 LEU B CA 1
ATOM 1387 C C . LEU B 1 39 ? 8.448 -18.959 34.442 1.00 15.94 36 LEU B C 1
ATOM 1388 O O . LEU B 1 39 ? 8.746 -20.030 34.964 1.00 17.46 36 LEU B O 1
ATOM 1393 N N . LEU B 1 40 ? 7.957 -17.914 35.100 1.00 16.99 37 LEU B N 1
ATOM 1394 C CA . LEU B 1 40 ? 7.972 -17.801 36.561 1.00 16.10 37 LEU B CA 1
ATOM 1395 C C . LEU B 1 40 ? 6.569 -17.773 37.164 1.00 17.18 37 LEU B C 1
ATOM 1396 O O . LEU B 1 40 ? 5.602 -17.387 36.501 1.00 18.61 37 LEU B O 1
ATOM 1407 N N . GLY B 1 42 ? 5.394 -16.060 39.810 1.00 26.46 39 GLY B N 1
ATOM 1408 C CA . GLY B 1 42 ? 4.986 -14.839 40.501 1.00 29.52 39 GLY B CA 1
ATOM 1409 C C . GLY B 1 42 ? 6.077 -13.792 40.468 1.00 31.10 39 GLY B C 1
ATOM 1410 O O . GLY B 1 42 ? 7.140 -14.012 39.877 1.00 32.36 39 GLY B O 1
ATOM 1411 N N . GLU B 1 43 ? 5.817 -12.665 41.131 1.00 32.87 40 GLU B N 1
ATOM 1412 C CA . GLU B 1 43 ? 6.602 -11.441 40.955 1.00 35.65 40 GLU B CA 1
ATOM 1413 C C . GLU B 1 43 ? 7.862 -11.404 41.825 1.00 35.83 40 GLU B C 1
ATOM 1414 O O . GLU B 1 43 ? 8.781 -10.625 41.562 1.00 38.06 40 GLU B O 1
ATOM 1420 N N . GLU B 1 44 ? 7.884 -12.200 42.891 1.00 36.91 41 GLU B N 1
ATOM 1421 C CA . GLU B 1 44 ? 8.988 -12.145 43.849 1.00 39.68 41 GLU B CA 1
ATOM 1422 C C . GLU B 1 44 ? 10.275 -12.679 43.231 1.00 39.73 41 GLU B C 1
ATOM 1423 O O . GLU B 1 44 ? 10.245 -13.626 42.446 1.00 39.52 41 GLU B O 1
ATOM 1429 N N . GLN B 1 45 ? 11.393 -12.017 43.529 1.00 40.33 42 GLN B N 1
ATOM 1430 C CA . GLN B 1 45 ? 12.712 -12.543 43.184 1.00 40.53 42 GLN B CA 1
ATOM 1431 C C . GLN B 1 45 ? 12.888 -13.944 43.761 1.00 40.78 42 GLN B C 1
ATOM 1432 O O . GLN B 1 45 ? 12.607 -14.184 44.941 1.00 42.18 42 GLN B O 1
ATOM 1438 N N . GLY B 1 46 ? 13.297 -14.882 42.914 1.00 38.64 43 GLY B N 1
ATOM 1439 C CA . GLY B 1 46 ? 13.471 -16.267 43.349 1.00 37.34 43 GLY B CA 1
ATOM 1440 C C . GLY B 1 46 ? 12.184 -17.079 43.360 1.00 36.01 43 GLY B C 1
ATOM 1441 O O . GLY B 1 46 ? 12.141 -18.173 43.919 1.00 36.57 43 GLY B O 1
ATOM 1442 N N . SER B 1 47 ? 11.126 -16.536 42.762 1.00 34.16 44 SER B N 1
ATOM 1443 C CA . SER B 1 47 ? 9.883 -17.282 42.554 1.00 32.04 44 SER B CA 1
ATOM 1444 C C . SER B 1 47 ? 10.144 -18.563 41.761 1.00 30.69 44 SER B C 1
ATOM 1445 O O . SER B 1 47 ? 11.096 -18.636 40.979 1.00 30.81 44 SER B O 1
ATOM 1448 N N . ASP B 1 48 ? 9.335 -19.592 41.998 1.00 25.84 45 ASP B N 1
ATOM 1449 C CA . ASP B 1 48 ? 9.494 -20.840 41.250 1.00 25.47 45 ASP B CA 1
ATOM 1450 C C . ASP B 1 48 ? 9.508 -20.592 39.743 1.00 22.41 45 ASP B C 1
ATOM 1451 O O . ASP B 1 48 ? 8.822 -19.690 39.241 1.00 22.99 45 ASP B O 1
ATOM 1456 N N . ALA B 1 49 ? 10.280 -21.416 39.036 1.00 21.31 46 ALA B N 1
ATOM 1457 C CA . ALA B 1 49 ? 10.328 -21.375 37.565 1.00 20.65 46 ALA B CA 1
ATOM 1458 C C . ALA B 1 49 ? 9.803 -22.691 36.985 1.00 18.84 46 ALA B C 1
ATOM 1459 O O . ALA B 1 49 ? 10.429 -23.735 37.156 1.00 21.82 46 ALA B O 1
ATOM 1461 N N . ALA B 1 50 ? 8.700 -22.623 36.239 1.00 18.93 47 ALA B N 1
ATOM 1462 C CA . ALA B 1 50 ? 8.197 -23.774 35.502 1.00 17.52 47 ALA B CA 1
ATOM 1463 C C . ALA B 1 50 ? 9.134 -24.143 34.354 1.00 18.33 47 ALA B C 1
ATOM 1464 O O . ALA B 1 50 ? 9.228 -25.309 33.967 1.00 20.50 47 ALA B O 1
ATOM 1466 N N . LEU B 1 51 ? 9.760 -23.137 33.751 1.00 16.87 48 LEU B N 1
ATOM 1467 C CA . LEU B 1 51 ? 10.652 -23.358 32.623 1.00 16.43 48 LEU B CA 1
ATOM 1468 C C . LEU B 1 51 ? 11.804 -22.384 32.715 1.00 17.31 48 LEU B C 1
ATOM 1469 O O . LEU B 1 51 ? 11.606 -21.184 32.931 1.00 18.18 48 LEU B O 1
ATOM 1474 N N . HIS B 1 52 ? 13.010 -22.930 32.601 1.00 17.04 49 HIS B N 1
ATOM 1475 C CA . HIS B 1 52 ? 14.235 -22.152 32.393 1.00 17.28 49 HIS B CA 1
ATOM 1476 C C . HIS B 1 52 ? 14.829 -22.702 31.098 1.00 17.10 49 HIS B C 1
ATOM 1477 O O . HIS B 1 52 ? 15.196 -23.878 31.027 1.00 20.19 49 HIS B O 1
ATOM 1484 N N . PHE B 1 53 ? 14.858 -21.851 30.073 1.00 18.15 50 PHE B N 1
ATOM 1485 C CA . PHE B 1 53 ? 15.365 -22.195 28.736 1.00 17.14 50 PHE B CA 1
ATOM 1486 C C . PHE B 1 53 ? 16.653 -21.402 28.500 1.00 17.92 50 PHE B C 1
ATOM 1487 O O . PHE B 1 53 ? 16.621 -20.168 28.475 1.00 18.30 50 PHE B O 1
ATOM 1495 N N . ASN B 1 54 ? 17.795 -22.096 28.454 1.00 19.42 51 ASN B N 1
ATOM 1496 C CA . ASN B 1 54 ? 19.112 -21.464 28.642 1.00 19.85 51 ASN B CA 1
ATOM 1497 C C . ASN B 1 54 ? 20.106 -21.867 27.547 1.00 19.82 51 ASN B C 1
ATOM 1498 O O . ASN B 1 54 ? 20.961 -22.734 27.754 1.00 22.25 51 ASN B O 1
ATOM 1503 N N . PRO B 1 55 ? 20.004 -21.224 26.387 1.00 19.57 52 PRO B N 1
ATOM 1504 C CA . PRO B 1 55 ? 20.983 -21.452 25.337 1.00 20.38 52 PRO B CA 1
ATOM 1505 C C . PRO B 1 55 ? 22.397 -21.095 25.783 1.00 20.36 52 PRO B C 1
ATOM 1506 O O . PRO B 1 55 ? 22.614 -20.033 26.378 1.00 21.00 52 PRO B O 1
ATOM 1510 N N . ARG B 1 56 ? 23.330 -22.015 25.566 1.00 22.34 53 ARG B N 1
ATOM 1511 C CA . ARG B 1 56 ? 24.726 -21.795 25.930 1.00 23.42 53 ARG B CA 1
ATOM 1512 C C . ARG B 1 56 ? 25.583 -21.670 24.678 1.00 24.63 53 ARG B C 1
ATOM 1513 O O . ARG B 1 56 ? 25.883 -22.673 24.021 1.00 26.96 53 ARG B O 1
ATOM 1521 N N . LEU B 1 57 ? 25.995 -20.448 24.354 1.00 23.48 54 LEU B N 1
ATOM 1522 C CA . LEU B 1 57 ? 26.867 -20.232 23.188 1.00 24.71 54 LEU B CA 1
ATOM 1523 C C . LEU B 1 57 ? 28.284 -20.715 23.465 1.00 26.35 54 LEU B C 1
ATOM 1524 O O . LEU B 1 57 ? 28.996 -21.121 22.550 1.00 27.67 54 LEU B O 1
ATOM 1529 N N . ASP B 1 58 ? 28.708 -20.623 24.723 1.00 28.40 55 ASP B N 1
ATOM 1530 C CA . ASP B 1 58 ? 30.084 -20.954 25.080 1.00 29.17 55 ASP B CA 1
ATOM 1531 C C . ASP B 1 58 ? 30.376 -22.461 25.041 1.00 32.11 55 ASP B C 1
ATOM 1532 O O . ASP B 1 58 ? 31.482 -22.863 24.671 1.00 35.24 55 ASP B O 1
ATOM 1537 N N . THR B 1 59 ? 29.362 -23.289 25.297 1.00 31.01 56 THR B N 1
ATOM 1538 C CA . THR B 1 59 ? 29.541 -24.744 25.261 1.00 31.18 56 THR B CA 1
ATOM 1539 C C . THR B 1 59 ? 28.696 -25.455 24.201 1.00 31.88 56 THR B C 1
ATOM 1540 O O . THR B 1 59 ? 28.681 -26.686 24.134 1.00 32.23 56 THR B O 1
ATOM 1544 N N . SER B 1 60 ? 28.019 -24.678 23.359 1.00 29.62 57 SER B N 1
ATOM 1545 C CA . SER B 1 60 ? 27.186 -25.223 22.287 1.00 30.34 57 SER B CA 1
ATOM 1546 C C . SER B 1 60 ? 26.140 -26.242 22.749 1.00 31.02 57 SER B C 1
ATOM 1547 O O . SER B 1 60 ? 25.977 -27.299 22.138 1.00 32.25 57 SER B O 1
ATOM 1550 N N . GLU B 1 61 ? 25.330 -25.837 23.730 1.00 29.02 58 GLU B N 1
ATOM 1551 C CA . GLU B 1 61 ? 24.234 -26.659 24.262 1.00 27.08 58 GLU B CA 1
ATOM 1552 C C . GLU B 1 61 ? 23.039 -25.750 24.527 1.00 26.82 58 GLU B C 1
ATOM 1553 O O . GLU B 1 61 ? 23.186 -24.530 24.533 1.00 27.64 58 GLU B O 1
ATOM 1559 N N . VAL B 1 62 ? 21.886 -26.347 24.807 1.00 25.09 59 VAL B N 1
ATOM 1560 C CA . VAL B 1 62 ? 20.778 -25.646 25.460 1.00 24.79 59 VAL B CA 1
ATOM 1561 C C . VAL B 1 62 ? 20.397 -26.394 26.714 1.00 24.04 59 VAL B C 1
ATOM 1562 O O . VAL B 1 62 ? 20.031 -27.571 26.655 1.00 28.40 59 VAL B O 1
ATOM 1566 N N . VAL B 1 63 ? 20.441 -25.697 27.841 1.00 22.18 60 VAL B N 1
ATOM 1567 C CA . VAL B 1 63 ? 20.079 -26.286 29.122 1.00 23.59 60 VAL B CA 1
ATOM 1568 C C . VAL B 1 63 ? 18.627 -25.938 29.481 1.00 23.08 60 VAL B C 1
ATOM 1569 O O . VAL B 1 63 ? 18.172 -24.803 29.285 1.00 22.00 60 VAL B O 1
ATOM 1573 N N . PHE B 1 64 ? 17.866 -26.960 29.858 1.00 22.61 61 PHE B N 1
ATOM 1574 C CA . PHE B 1 64 ? 16.502 -26.760 30.348 1.00 22.43 61 PHE B CA 1
ATOM 1575 C C . PHE B 1 64 ? 16.447 -27.168 31.813 1.00 21.21 61 PHE B C 1
ATOM 1576 O O . PHE B 1 64 ? 17.011 -28.181 32.197 1.00 23.21 61 PHE B O 1
ATOM 1584 N N . ASN B 1 65 ? 15.680 -26.451 32.619 1.00 20.79 62 ASN B N 1
ATOM 1585 C CA . ASN B 1 65 ? 15.486 -26.855 34.001 1.00 20.77 62 ASN B CA 1
ATOM 1586 C C . ASN B 1 65 ? 14.229 -26.190 34.570 1.00 20.27 62 ASN B C 1
ATOM 1587 O O . ASN B 1 65 ? 13.535 -25.416 33.885 1.00 20.62 62 ASN B O 1
ATOM 1592 N N . SER B 1 66 ? 13.929 -26.519 35.820 1.00 21.82 63 SER B N 1
ATOM 1593 C CA . SER B 1 66 ? 12.835 -25.912 36.557 1.00 24.10 63 SER B CA 1
ATOM 1594 C C . SER B 1 66 ? 13.332 -25.657 37.966 1.00 25.12 63 SER B C 1
ATOM 1595 O O . SER B 1 66 ? 14.316 -26.257 38.387 1.00 27.90 63 SER B O 1
ATOM 1598 N N . LYS B 1 67 ? 12.706 -24.717 38.661 1.00 25.49 64 LYS B N 1
ATOM 1599 C CA . LYS B 1 67 ? 13.092 -24.420 40.039 1.00 27.61 64 LYS B CA 1
ATOM 1600 C C . LYS B 1 67 ? 11.866 -24.452 40.944 1.00 31.39 64 LYS B C 1
ATOM 1601 O O . LYS B 1 67 ? 10.866 -23.796 40.650 1.00 30.43 64 LYS B O 1
ATOM 1607 N N . GLU B 1 68 ? 11.968 -25.129 42.088 1.00 35.97 65 GLU B N 1
ATOM 1608 C CA . GLU B 1 68 ? 10.780 -25.377 42.903 1.00 42.48 65 GLU B CA 1
ATOM 1609 C C . GLU B 1 68 ? 10.712 -24.579 44.205 1.00 45.90 65 GLU B C 1
ATOM 1610 O O . GLU B 1 68 ? 9.910 -23.651 44.324 1.00 50.04 65 GLU B O 1
ATOM 1616 N N . GLN B 1 69 ? 11.566 -24.910 45.167 1.00 47.77 66 GLN B N 1
ATOM 1617 C CA . GLN B 1 69 ? 11.516 -24.243 46.467 1.00 49.77 66 GLN B CA 1
ATOM 1618 C C . GLN B 1 69 ? 12.741 -23.362 46.697 1.00 48.92 66 GLN B C 1
ATOM 1619 O O . GLN B 1 69 ? 13.180 -23.163 47.844 1.00 51.91 66 GLN B O 1
ATOM 1625 N N . GLY B 1 70 ? 13.291 -22.843 45.598 1.00 45.87 67 GLY B N 1
ATOM 1626 C CA . GLY B 1 70 ? 14.638 -22.293 45.606 1.00 43.61 67 GLY B CA 1
ATOM 1627 C C . GLY B 1 70 ? 15.647 -23.306 45.102 1.00 42.19 67 GLY B C 1
ATOM 1628 O O . GLY B 1 70 ? 16.833 -23.003 44.981 1.00 44.51 67 GLY B O 1
ATOM 1629 N N . SER B 1 71 ? 15.184 -24.530 44.867 1.00 38.83 68 SER B N 1
ATOM 1630 C CA . SER B 1 71 ? 16.055 -25.598 44.394 1.00 38.92 68 SER B CA 1
ATOM 1631 C C . SER B 1 71 ? 15.869 -25.890 42.908 1.00 37.58 68 SER B C 1
ATOM 1632 O O . SER B 1 71 ? 14.781 -26.259 42.462 1.00 35.24 68 SER B O 1
ATOM 1635 N N . TRP B 1 72 ? 16.954 -25.794 42.152 1.00 36.68 69 TRP B N 1
ATOM 1636 C CA . TRP B 1 72 ? 16.945 -26.254 40.771 1.00 33.92 69 TRP B CA 1
ATOM 1637 C C . TRP B 1 72 ? 16.801 -27.770 40.690 1.00 34.48 69 TRP B C 1
ATOM 1638 O O . TRP B 1 72 ? 17.249 -28.497 41.583 1.00 36.58 69 TRP B O 1
ATOM 1649 N N . GLY B 1 73 ? 16.053 -28.229 39.692 1.00 33.20 70 GLY B N 1
ATOM 1650 C CA . GLY B 1 73 ? 15.882 -29.653 39.444 1.00 35.74 70 GLY B CA 1
ATOM 1651 C C . GLY B 1 73 ? 17.024 -30.198 38.617 1.00 34.87 70 GLY B C 1
ATOM 1652 O O . GLY B 1 73 ? 18.072 -29.564 38.504 1.00 36.16 70 GLY B O 1
ATOM 1653 N N A ARG B 1 74 ? 16.828 -31.369 38.022 0.50 36.39 71 ARG B N 1
ATOM 1654 N N B ARG B 1 74 ? 16.796 -31.348 37.994 0.50 36.22 71 ARG B N 1
ATOM 1655 C CA A ARG B 1 74 ? 17.865 -31.968 37.191 0.50 37.42 71 ARG B CA 1
ATOM 1656 C CA B ARG B 1 74 ? 17.799 -31.979 37.150 0.50 37.10 71 ARG B CA 1
ATOM 1657 C C A ARG B 1 74 ? 17.822 -31.420 35.769 0.50 35.85 71 ARG B C 1
ATOM 1658 C C B ARG B 1 74 ? 17.792 -31.359 35.762 0.50 35.65 71 ARG B C 1
ATOM 1659 O O A ARG B 1 74 ? 16.787 -31.464 35.107 0.50 35.79 71 ARG B O 1
ATOM 1660 O O B ARG B 1 74 ? 16.759 -31.331 35.095 0.50 35.74 71 ARG B O 1
ATOM 1675 N N . GLU B 1 75 ? 18.949 -30.870 35.326 1.00 34.74 72 GLU B N 1
ATOM 1676 C CA . GLU B 1 75 ? 19.083 -30.312 33.983 1.00 32.47 72 GLU B CA 1
ATOM 1677 C C . GLU B 1 75 ? 18.724 -31.341 32.921 1.00 30.81 72 GLU B C 1
ATOM 1678 O O . GLU B 1 75 ? 19.020 -32.529 33.065 1.00 31.26 72 GLU B O 1
ATOM 1684 N N . GLU B 1 76 ? 18.035 -30.883 31.883 1.00 27.41 73 GLU B N 1
ATOM 1685 C CA . GLU B 1 76 ? 18.014 -31.547 30.589 1.00 26.77 73 GLU B CA 1
ATOM 1686 C C . GLU B 1 76 ? 18.908 -30.786 29.622 1.00 29.37 73 GLU B C 1
ATOM 1687 O O . GLU B 1 76 ? 18.685 -29.607 29.363 1.00 28.28 73 GLU B O 1
ATOM 1693 N N . ARG B 1 77 ? 20.052 -31.385 29.303 1.00 31.63 74 ARG B N 1
ATOM 1694 C CA . ARG B 1 77 ? 21.072 -30.726 28.498 1.00 34.42 74 ARG B CA 1
ATOM 1695 C C . ARG B 1 77 ? 20.969 -31.181 27.045 1.00 35.82 74 ARG B C 1
ATOM 1696 O O . ARG B 1 77 ? 21.292 -32.326 26.726 1.00 37.20 74 ARG B O 1
ATOM 1704 N N . GLY B 1 78 ? 20.374 -30.337 26.204 1.00 35.85 75 GLY B N 1
ATOM 1705 C CA . GLY B 1 78 ? 20.277 -30.621 24.769 1.00 36.30 75 GLY B CA 1
ATOM 1706 C C . GLY B 1 78 ? 21.571 -30.356 24.014 1.00 36.77 75 GLY B C 1
ATOM 1707 O O . GLY B 1 78 ? 22.162 -29.277 24.130 1.00 35.51 75 GLY B O 1
ATOM 1708 N N . PRO B 1 79 ? 22.049 -31.353 23.255 1.00 36.82 76 PRO B N 1
ATOM 1709 C CA . PRO B 1 79 ? 23.234 -31.115 22.432 1.00 36.33 76 PRO B CA 1
ATOM 1710 C C . PRO B 1 79 ? 22.935 -30.212 21.234 1.00 34.20 76 PRO B C 1
ATOM 1711 O O . PRO B 1 79 ? 21.855 -30.294 20.640 1.00 33.26 76 PRO B O 1
ATOM 1715 N N . GLY B 1 80 ? 23.890 -29.358 20.880 1.00 32.98 77 GLY B N 1
ATOM 1716 C CA . GLY B 1 80 ? 23.671 -28.379 19.820 1.00 30.32 77 GLY B CA 1
ATOM 1717 C C . GLY B 1 80 ? 23.007 -27.122 20.348 1.00 29.03 77 GLY B C 1
ATOM 1718 O O . GLY B 1 80 ? 22.192 -27.169 21.276 1.00 28.89 77 GLY B O 1
ATOM 1719 N N . VAL B 1 81 ? 23.402 -25.979 19.804 1.00 27.62 78 VAL B N 1
ATOM 1720 C CA . VAL B 1 81 ? 22.714 -24.734 20.113 1.00 25.70 78 VAL B CA 1
ATOM 1721 C C . VAL B 1 81 ? 22.221 -24.096 18.823 1.00 25.95 78 VAL B C 1
ATOM 1722 O O . VAL B 1 81 ? 23.022 -23.840 17.914 1.00 26.25 78 VAL B O 1
ATOM 1726 N N . PRO B 1 82 ? 20.896 -23.874 18.717 1.00 23.03 79 PRO B N 1
ATOM 1727 C CA . PRO B 1 82 ? 20.360 -23.405 17.444 1.00 22.67 79 PRO B CA 1
ATOM 1728 C C . PRO B 1 82 ? 20.395 -21.871 17.388 1.00 22.28 79 PRO B C 1
ATOM 1729 O O . PRO B 1 82 ? 19.478 -21.252 16.866 1.00 21.83 79 PRO B O 1
ATOM 1733 N N . PHE B 1 83 ? 21.451 -21.283 17.944 1.00 20.53 80 PHE B N 1
ATOM 1734 C CA . PHE B 1 83 ? 21.659 -19.837 17.947 1.00 19.54 80 PHE B CA 1
ATOM 1735 C C . PHE B 1 83 ? 23.109 -19.633 17.556 1.00 22.35 80 PHE B C 1
ATOM 1736 O O . PHE B 1 83 ? 23.930 -20.500 17.809 1.00 22.73 80 PHE B O 1
ATOM 1744 N N . GLN B 1 84 ? 23.434 -18.463 17.016 1.00 21.97 81 GLN B N 1
ATOM 1745 C CA . GLN B 1 84 ? 24.810 -18.132 16.647 1.00 23.93 81 GLN B CA 1
ATOM 1746 C C . GLN B 1 84 ? 25.134 -16.741 17.189 1.00 22.36 81 GLN B C 1
ATOM 1747 O O . GLN B 1 84 ? 24.310 -15.829 17.091 1.00 21.18 81 GLN B O 1
ATOM 1753 N N . ARG B 1 85 ? 26.343 -16.553 17.715 1.00 22.34 82 ARG B N 1
ATOM 1754 C CA . ARG B 1 85 ? 26.821 -15.214 18.018 1.00 21.76 82 ARG B CA 1
ATOM 1755 C C . ARG B 1 85 ? 26.668 -14.283 16.827 1.00 21.28 82 ARG B C 1
ATOM 1756 O O . ARG B 1 85 ? 27.000 -14.641 15.696 1.00 23.88 82 ARG B O 1
ATOM 1764 N N . GLY B 1 86 ? 26.144 -13.090 17.097 1.00 19.63 83 GLY B N 1
ATOM 1765 C CA . GLY B 1 86 ? 25.949 -12.058 16.083 1.00 19.94 83 GLY B CA 1
ATOM 1766 C C . GLY B 1 86 ? 24.757 -12.259 15.152 1.00 19.46 83 GLY B C 1
ATOM 1767 O O . GLY B 1 86 ? 24.595 -11.488 14.204 1.00 21.00 83 GLY B O 1
ATOM 1768 N N . GLN B 1 87 ? 23.905 -13.255 15.413 1.00 18.81 84 GLN B N 1
ATOM 1769 C CA . GLN B 1 87 ? 22.753 -13.526 14.539 1.00 18.79 84 GLN B CA 1
ATOM 1770 C C . GLN B 1 87 ? 21.423 -13.360 15.269 1.00 20.07 84 GLN B C 1
ATOM 1771 O O . GLN B 1 87 ? 21.322 -13.651 16.474 1.00 19.63 84 GLN B O 1
ATOM 1777 N N . PRO B 1 88 ? 20.396 -12.881 14.539 1.00 19.13 85 PRO B N 1
ATOM 1778 C CA . PRO B 1 88 ? 19.049 -12.783 15.083 1.00 19.90 85 PRO B CA 1
ATOM 1779 C C . PRO B 1 88 ? 18.392 -14.153 15.189 1.00 18.68 85 PRO B C 1
ATOM 1780 O O . PRO B 1 88 ? 18.812 -15.105 14.534 1.00 20.97 85 PRO B O 1
ATOM 1784 N N . PHE B 1 89 ? 17.325 -14.235 15.976 1.00 16.98 86 PHE B N 1
ATOM 1785 C CA . PHE B 1 89 ? 16.588 -15.484 16.123 1.00 16.30 86 PHE B CA 1
ATOM 1786 C C . PHE B 1 89 ? 15.106 -15.204 16.353 1.00 15.33 86 PHE B C 1
ATOM 1787 O O . PHE B 1 89 ? 14.730 -14.084 16.702 1.00 15.79 86 PHE B O 1
ATOM 1795 N N . GLU B 1 90 ? 14.284 -16.239 16.188 1.00 15.26 87 GLU B N 1
ATOM 1796 C CA . GLU B 1 90 ? 12.899 -16.214 16.633 1.00 13.83 87 GLU B CA 1
ATOM 1797 C C . GLU B 1 90 ? 12.625 -17.523 17.344 1.00 13.81 87 GLU B C 1
ATOM 1798 O O . GLU B 1 90 ? 12.820 -18.596 16.774 1.00 15.63 87 GLU B O 1
ATOM 1804 N N . VAL B 1 91 ? 12.239 -17.423 18.609 1.00 13.23 88 VAL B N 1
ATOM 1805 C CA . VAL B 1 91 ? 11.857 -18.569 19.425 1.00 14.15 88 VAL B CA 1
ATOM 1806 C C . VAL B 1 91 ? 10.352 -18.569 19.648 1.00 14.26 88 VAL B C 1
ATOM 1807 O O . VAL B 1 91 ? 9.779 -17.519 19.947 1.00 15.07 88 VAL B O 1
ATOM 1811 N N . LEU B 1 92 ? 9.733 -19.746 19.574 1.00 13.62 89 LEU B N 1
ATOM 1812 C CA . LEU B 1 92 ? 8.362 -19.927 20.088 1.00 13.62 89 LEU B CA 1
ATOM 1813 C C . LEU B 1 92 ? 8.437 -20.841 21.284 1.00 13.49 89 LEU B C 1
ATOM 1814 O O . LEU B 1 92 ? 9.054 -21.914 21.204 1.00 15.70 89 LEU B O 1
ATOM 1819 N N . ILE B 1 93 ? 7.819 -20.421 22.386 1.00 14.70 90 ILE B N 1
ATOM 1820 C CA . ILE B 1 93 ? 7.535 -21.352 23.462 1.00 15.84 90 ILE B CA 1
ATOM 1821 C C . ILE B 1 93 ? 6.046 -21.598 23.471 1.00 14.73 90 ILE B C 1
ATOM 1822 O O . ILE B 1 93 ? 5.259 -20.654 23.647 1.00 15.66 90 ILE B O 1
ATOM 1827 N N . ILE B 1 94 ? 5.653 -22.854 23.257 1.00 14.63 91 ILE B N 1
ATOM 1828 C CA . ILE B 1 94 ? 4.243 -23.192 23.051 1.00 15.57 91 ILE B CA 1
ATOM 1829 C C . ILE B 1 94 ? 3.828 -24.130 24.189 1.00 15.24 91 ILE B C 1
ATOM 1830 O O . ILE B 1 94 ? 4.422 -25.198 24.374 1.00 16.83 91 ILE B O 1
ATOM 1835 N N . ALA B 1 95 ? 2.825 -23.719 24.953 1.00 16.91 92 ALA B N 1
ATOM 1836 C CA . ALA B 1 95 ? 2.307 -24.560 26.039 1.00 16.36 92 ALA B CA 1
ATOM 1837 C C . ALA B 1 95 ? 1.382 -25.619 25.453 1.00 18.40 92 ALA B C 1
ATOM 1838 O O . ALA B 1 95 ? 0.480 -25.302 24.691 1.00 18.58 92 ALA B O 1
ATOM 1840 N N . SER B 1 96 ? 1.623 -26.869 25.809 1.00 19.88 93 SER B N 1
ATOM 1841 C CA . SER B 1 96 ? 0.715 -27.969 25.511 1.00 21.17 93 SER B CA 1
ATOM 1842 C C . SER B 1 96 ? 0.267 -28.636 26.831 1.00 22.57 93 SER B C 1
ATOM 1843 O O . SER B 1 96 ? 0.690 -28.228 27.909 1.00 21.07 93 SER B O 1
ATOM 1846 N N . ASP B 1 97 ? -0.577 -29.665 26.744 1.00 24.35 94 ASP B N 1
ATOM 1847 C CA . ASP B 1 97 ? -1.000 -30.412 27.934 1.00 24.74 94 ASP B CA 1
ATOM 1848 C C . ASP B 1 97 ? 0.166 -31.084 28.684 1.00 25.07 94 ASP B C 1
ATOM 1849 O O . ASP B 1 97 ? 0.149 -31.186 29.920 1.00 24.66 94 ASP B O 1
ATOM 1854 N N A ASP B 1 98 ? 1.145 -31.557 27.913 0.50 22.22 95 ASP B N 1
ATOM 1855 N N B ASP B 1 98 ? 1.148 -31.593 27.946 0.50 22.04 95 ASP B N 1
ATOM 1856 C CA A ASP B 1 98 ? 2.219 -32.407 28.421 0.50 23.76 95 ASP B CA 1
ATOM 1857 C CA B ASP B 1 98 ? 2.205 -32.387 28.573 0.50 23.23 95 ASP B CA 1
ATOM 1858 C C A ASP B 1 98 ? 3.462 -31.628 28.835 0.50 21.24 95 ASP B C 1
ATOM 1859 C C B ASP B 1 98 ? 3.530 -31.663 28.792 0.50 21.08 95 ASP B C 1
ATOM 1860 O O A ASP B 1 98 ? 4.217 -32.075 29.699 0.50 23.38 95 ASP B O 1
ATOM 1861 O O B ASP B 1 98 ? 4.377 -32.146 29.543 0.50 22.61 95 ASP B O 1
ATOM 1870 N N . GLY B 1 99 ? 3.705 -30.490 28.184 1.00 19.75 96 GLY B N 1
ATOM 1871 C CA . GLY B 1 99 ? 4.926 -29.739 28.405 1.00 20.42 96 GLY B CA 1
ATOM 1872 C C . GLY B 1 99 ? 4.974 -28.499 27.549 1.00 19.70 96 GLY B C 1
ATOM 1873 O O . GLY B 1 99 ? 3.961 -28.077 26.982 1.00 20.53 96 GLY B O 1
ATOM 1874 N N . PHE B 1 100 ? 6.177 -27.974 27.393 1.00 17.94 97 PHE B N 1
ATOM 1875 C CA . PHE B 1 100 ? 6.432 -26.812 26.558 1.00 16.97 97 PHE B CA 1
ATOM 1876 C C . PHE B 1 100 ? 7.213 -27.231 25.336 1.00 15.92 97 PHE B C 1
ATOM 1877 O O . PHE B 1 100 ? 8.258 -27.890 25.459 1.00 19.70 97 PHE B O 1
ATOM 1885 N N . LYS B 1 101 ? 6.728 -26.835 24.159 1.00 17.01 98 LYS B N 1
ATOM 1886 C CA . LYS B 1 101 ? 7.501 -27.020 22.933 1.00 16.62 98 LYS B CA 1
ATOM 1887 C C . LYS B 1 101 ? 8.373 -25.801 22.728 1.00 15.75 98 LYS B C 1
ATOM 1888 O O . LYS B 1 101 ? 7.864 -24.666 22.736 1.00 18.42 98 LYS B O 1
ATOM 1894 N N . ALA B 1 102 ? 9.676 -26.021 22.566 1.00 15.84 99 ALA B N 1
ATOM 1895 C CA . ALA B 1 102 ? 10.594 -24.944 22.228 1.00 15.39 99 ALA B CA 1
ATOM 1896 C C . ALA B 1 102 ? 10.979 -25.027 20.774 1.00 15.98 99 ALA B C 1
ATOM 1897 O O . ALA B 1 102 ? 11.616 -26.001 20.359 1.00 18.10 99 ALA B O 1
ATOM 1899 N N . VAL B 1 103 ? 10.570 -24.023 19.993 1.00 15.30 100 VAL B N 1
ATOM 1900 C CA . VAL B 1 103 ? 10.843 -23.992 18.556 1.00 15.04 100 VAL B CA 1
ATOM 1901 C C . VAL B 1 103 ? 11.849 -22.867 18.304 1.00 15.10 100 VAL B C 1
ATOM 1902 O O . VAL B 1 103 ? 11.731 -21.764 18.834 1.00 15.41 100 VAL B O 1
ATOM 1906 N N . VAL B 1 104 ? 12.849 -23.155 17.483 1.00 16.30 101 VAL B N 1
ATOM 1907 C CA . VAL B 1 104 ? 13.825 -22.142 17.101 1.00 15.55 101 VAL B CA 1
ATOM 1908 C C . VAL B 1 104 ? 13.976 -22.243 15.600 1.00 16.13 101 VAL B C 1
ATOM 1909 O O . VAL B 1 104 ? 13.928 -23.335 15.050 1.00 17.31 101 VAL B O 1
ATOM 1913 N N . GLY B 1 105 ? 14.050 -21.124 14.899 1.00 17.68 102 GLY B N 1
ATOM 1914 C CA . GLY B 1 105 ? 14.145 -21.236 13.441 1.00 18.15 102 GLY B CA 1
ATOM 1915 C C . GLY B 1 105 ? 12.923 -21.947 12.846 1.00 16.93 102 GLY B C 1
ATOM 1916 O O . GLY B 1 105 ? 11.789 -21.522 13.070 1.00 18.06 102 GLY B O 1
ATOM 1917 N N . ASP B 1 106 ? 13.141 -23.030 12.102 1.00 18.13 103 ASP B N 1
ATOM 1918 C CA . ASP B 1 106 ? 12.052 -23.704 11.394 1.00 18.46 103 ASP B CA 1
ATOM 1919 C C . ASP B 1 106 ? 11.724 -25.069 11.990 1.00 20.81 103 ASP B C 1
ATOM 1920 O O . ASP B 1 106 ? 11.011 -25.849 11.360 1.00 24.64 103 ASP B O 1
ATOM 1925 N N . ALA B 1 107 ? 12.210 -25.349 13.204 1.00 20.02 104 ALA B N 1
ATOM 1926 C CA . ALA B 1 107 ? 12.011 -26.677 13.788 1.00 21.62 104 ALA B CA 1
ATOM 1927 C C . ALA B 1 107 ? 11.850 -26.661 15.312 1.00 20.30 104 ALA B C 1
ATOM 1928 O O . ALA B 1 107 ? 12.480 -25.858 16.017 1.00 20.37 104 ALA B O 1
ATOM 1930 N N . GLN B 1 108 ? 11.027 -27.574 15.826 1.00 22.15 105 GLN B N 1
ATOM 1931 C CA . GLN B 1 108 ? 10.988 -27.816 17.272 1.00 21.52 105 GLN B CA 1
ATOM 1932 C C . GLN B 1 108 ? 12.329 -28.379 17.757 1.00 20.17 105 GLN B C 1
ATOM 1933 O O . GLN B 1 108 ? 12.832 -29.371 17.192 1.00 25.32 105 GLN B O 1
ATOM 1939 N N . TYR B 1 109 ? 12.914 -27.744 18.772 1.00 20.18 106 TYR B N 1
ATOM 1940 C CA . TYR B 1 109 ? 14.236 -28.098 19.269 1.00 20.56 106 TYR B CA 1
ATOM 1941 C C . TYR B 1 109 ? 14.104 -29.117 20.400 1.00 20.71 106 TYR B C 1
ATOM 1942 O O . TYR B 1 109 ? 14.887 -30.059 20.486 1.00 23.33 106 TYR B O 1
ATOM 1951 N N . HIS B 1 110 ? 13.129 -28.920 21.286 1.00 19.00 107 HIS B N 1
ATOM 1952 C CA . HIS B 1 110 ? 12.962 -29.794 22.449 1.00 20.54 107 HIS B CA 1
ATOM 1953 C C . HIS B 1 110 ? 11.538 -29.703 22.966 1.00 20.37 107 HIS B C 1
ATOM 1954 O O . HIS B 1 110 ? 10.846 -28.705 22.761 1.00 20.33 107 HIS B O 1
ATOM 1961 N N . HIS B 1 111 ? 11.096 -30.779 23.601 1.00 22.39 108 HIS B N 1
ATOM 1962 C CA . HIS B 1 111 ? 9.878 -30.779 24.383 1.00 21.67 108 HIS B CA 1
ATOM 1963 C C . HIS B 1 111 ? 10.261 -30.955 25.851 1.00 22.94 108 HIS B C 1
ATOM 1964 O O . HIS B 1 111 ? 10.879 -31.956 26.227 1.00 25.70 108 HIS B O 1
ATOM 1971 N N . PHE B 1 112 ? 9.868 -30.000 26.681 1.00 19.63 109 PHE B N 1
ATOM 1972 C CA . PHE B 1 112 ? 10.182 -30.051 28.100 1.00 18.47 109 PHE B CA 1
ATOM 1973 C C . PHE B 1 112 ? 8.935 -30.411 28.886 1.00 18.64 109 PHE B C 1
ATOM 1974 O O . PHE B 1 112 ? 7.983 -29.625 28.963 1.00 18.57 109 PHE B O 1
ATOM 1982 N N . ARG B 1 113 ? 8.899 -31.630 29.395 1.00 20.38 110 ARG B N 1
ATOM 1983 C CA . ARG B 1 113 ? 7.739 -32.125 30.124 1.00 19.43 110 ARG B CA 1
ATOM 1984 C C . ARG B 1 113 ? 7.460 -31.254 31.356 1.00 18.97 110 ARG B C 1
ATOM 1985 O O . ARG B 1 113 ? 8.400 -30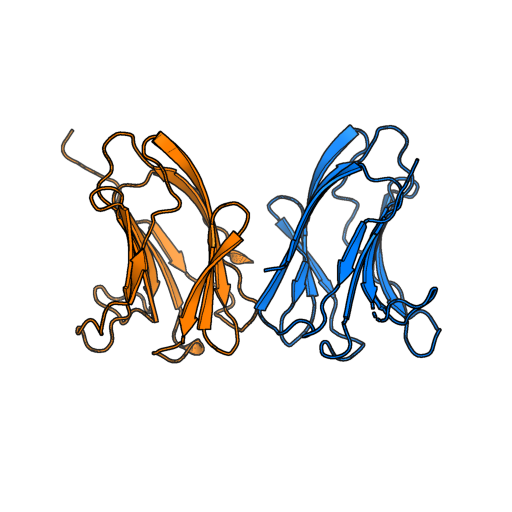.843 32.062 1.00 21.25 110 ARG B O 1
ATOM 1993 N N . HIS B 1 114 ? 6.193 -30.934 31.611 1.00 20.27 111 HIS B N 1
ATOM 1994 C CA . HIS B 1 114 ? 5.869 -30.119 32.789 1.00 23.27 111 HIS B CA 1
ATOM 1995 C C . HIS B 1 114 ? 6.386 -30.760 34.066 1.00 21.18 111 HIS B C 1
ATOM 1996 O O . HIS B 1 114 ? 6.170 -31.960 34.301 1.00 23.97 111 HIS B O 1
ATOM 2003 N N . ARG B 1 115 ? 7.008 -29.952 34.916 1.00 23.19 112 ARG B N 1
ATOM 2004 C CA . ARG B 1 115 ? 7.358 -30.382 36.258 1.00 22.88 112 ARG B CA 1
ATOM 2005 C C . ARG B 1 115 ? 6.527 -29.688 37.331 1.00 25.03 112 ARG B C 1
ATOM 2006 O O . ARG B 1 115 ? 6.220 -30.283 38.370 1.00 28.21 112 ARG B O 1
ATOM 2014 N N . LEU B 1 116 ? 6.238 -28.409 37.125 1.00 23.04 113 LEU B N 1
ATOM 2015 C CA . LEU B 1 116 ? 5.279 -27.679 37.959 1.00 24.28 113 LEU B CA 1
ATOM 2016 C C . LEU B 1 116 ? 3.963 -27.614 37.212 1.00 21.38 113 LEU B C 1
ATOM 2017 O O . LEU B 1 116 ? 3.958 -27.583 35.989 1.00 24.68 113 LEU B O 1
ATOM 2022 N N . PRO B 1 117 ? 2.855 -27.405 37.930 1.00 24.02 114 PRO B N 1
ATOM 2023 C CA . PRO B 1 117 ? 1.589 -27.199 37.236 1.00 22.91 114 PRO B CA 1
ATOM 2024 C C . PRO B 1 117 ? 1.622 -25.991 36.309 1.00 23.04 114 PRO B C 1
ATOM 2025 O O . PRO B 1 117 ? 2.040 -24.900 36.711 1.00 23.41 114 PRO B O 1
ATOM 2029 N N . LEU B 1 118 ? 1.206 -26.212 35.064 1.00 22.01 115 LEU B N 1
A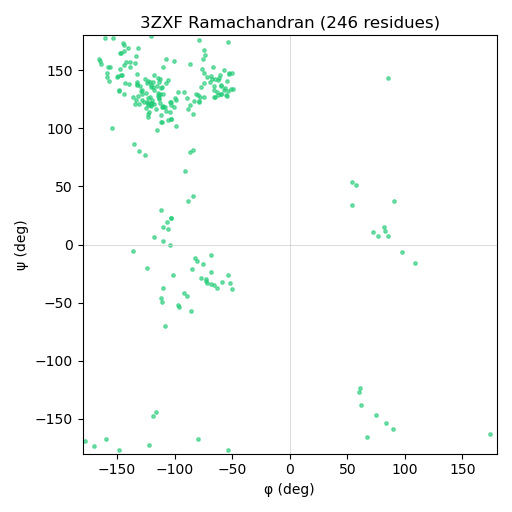TOM 2030 C CA . LEU B 1 118 ? 1.158 -25.166 34.054 1.00 22.07 115 LEU B CA 1
ATOM 2031 C C . LEU B 1 118 ? 0.439 -23.897 34.527 1.00 22.60 115 LEU B C 1
ATOM 2032 O O . LEU B 1 118 ? 0.886 -22.785 34.262 1.00 22.91 115 LEU B O 1
ATOM 2037 N N . ALA B 1 119 ? -0.641 -24.067 35.288 1.00 23.52 116 ALA B N 1
ATOM 2038 C CA . ALA B 1 119 ? -1.467 -22.946 35.729 1.00 22.56 116 ALA B CA 1
ATOM 2039 C C . ALA B 1 119 ? -0.781 -22.014 36.729 1.00 21.91 116 ALA B C 1
ATOM 2040 O O . ALA B 1 119 ? -1.282 -20.930 37.030 1.00 24.30 116 ALA B O 1
ATOM 2042 N N . ARG B 1 120 ? 0.382 -22.404 37.223 1.00 20.73 117 ARG B N 1
ATOM 2043 C CA . ARG B 1 120 ? 1.097 -21.519 38.140 1.00 19.80 117 ARG B CA 1
ATOM 2044 C C . ARG B 1 120 ? 1.899 -20.435 37.406 1.00 19.25 117 ARG B C 1
ATOM 2045 O O . ARG B 1 120 ? 2.398 -19.526 38.033 1.00 20.52 117 ARG B O 1
ATOM 2053 N N . VAL B 1 121 ? 2.063 -20.543 36.087 1.00 18.50 118 VAL B N 1
ATOM 2054 C CA . VAL B 1 121 ? 2.904 -19.588 35.366 1.00 18.83 118 VAL B CA 1
ATOM 2055 C C . VAL B 1 121 ? 2.216 -18.242 35.218 1.00 19.29 118 VAL B C 1
ATOM 2056 O O . VAL B 1 121 ? 1.066 -18.172 34.788 1.00 21.28 118 VAL B O 1
ATOM 2060 N N . ARG B 1 122 ? 2.906 -17.184 35.643 1.00 19.84 119 ARG B N 1
ATOM 2061 C CA . ARG B 1 122 ? 2.338 -15.835 35.646 1.00 21.15 119 ARG B CA 1
ATOM 2062 C C . ARG B 1 122 ? 3.142 -14.799 34.888 1.00 18.78 119 ARG B C 1
ATOM 2063 O O . ARG B 1 122 ? 2.627 -13.722 34.588 1.00 21.20 119 ARG B O 1
ATOM 2071 N N . LEU B 1 123 ? 4.419 -15.078 34.664 1.00 16.72 120 LEU B N 1
ATOM 2072 C CA . LEU B 1 123 ? 5.351 -14.061 34.174 1.00 18.53 120 LEU B CA 1
ATOM 2073 C C . LEU B 1 123 ? 6.393 -14.704 33.250 1.00 16.10 120 LEU B C 1
ATOM 2074 O O . LEU B 1 123 ? 6.793 -15.873 33.469 1.00 16.81 120 LEU B O 1
ATOM 2079 N N . VAL B 1 124 ? 6.826 -13.965 32.225 1.00 15.65 121 VAL B N 1
ATOM 2080 C CA . VAL B 1 124 ? 8.009 -14.342 31.436 1.00 14.65 121 VAL B CA 1
ATOM 2081 C C . VAL B 1 124 ? 9.150 -13.360 31.675 1.00 15.15 121 VAL B C 1
ATOM 2082 O O . VAL B 1 124 ? 8.925 -12.150 31.748 1.00 16.45 121 VAL B O 1
ATOM 2086 N N . GLU B 1 125 ? 10.351 -13.897 31.877 1.00 14.51 122 GLU B N 1
ATOM 2087 C CA . GLU B 1 125 ? 11.554 -13.103 32.041 1.00 16.68 122 GLU B CA 1
ATOM 2088 C C . GLU B 1 125 ? 12.550 -13.476 30.959 1.00 16.54 122 GLU B C 1
ATOM 2089 O O . GLU B 1 125 ? 12.742 -14.657 30.651 1.00 18.76 122 GLU B O 1
ATOM 2095 N N . VAL B 1 126 ? 13.198 -12.475 30.375 1.00 17.56 123 VAL B N 1
ATOM 2096 C CA . VAL B 1 126 ? 14.256 -12.723 29.406 1.00 16.93 123 VAL B CA 1
ATOM 2097 C C . VAL B 1 126 ? 15.498 -11.964 29.839 1.00 20.08 123 VAL B C 1
ATOM 2098 O O . VAL B 1 126 ? 15.446 -10.751 30.035 1.00 22.83 123 VAL B O 1
ATOM 2102 N N . GLY B 1 127 ? 16.598 -12.681 30.029 1.00 20.70 124 GLY B N 1
ATOM 2103 C CA . GLY B 1 127 ? 17.822 -12.070 30.536 1.00 22.45 124 GLY B CA 1
ATOM 2104 C C . GLY B 1 127 ? 19.073 -12.731 29.996 1.00 21.71 124 GLY B C 1
ATOM 2105 O O . GLY B 1 127 ? 19.006 -13.623 29.148 1.00 19.86 124 GLY B O 1
ATOM 2106 N N . GLY B 1 128 ? 20.228 -12.270 30.461 1.00 22.96 125 GLY B N 1
ATOM 2107 C CA . GLY B 1 128 ? 21.486 -12.811 29.968 1.00 21.30 125 GLY B CA 1
ATOM 2108 C C . GLY B 1 128 ? 21.994 -12.057 28.758 1.00 21.36 125 GLY B C 1
ATOM 2109 O O . GLY B 1 128 ? 21.660 -10.893 28.549 1.00 21.01 125 GLY B O 1
ATOM 2110 N N . ASP B 1 129 ? 22.860 -12.717 27.995 1.00 20.81 126 ASP B N 1
ATOM 2111 C CA . ASP B 1 129 ? 23.578 -12.093 26.884 1.00 21.75 126 ASP B CA 1
ATOM 2112 C C . ASP B 1 129 ? 22.720 -12.105 25.626 1.00 20.70 126 ASP B C 1
ATOM 2113 O O . ASP B 1 129 ? 22.820 -13.011 24.803 1.00 22.08 126 ASP B O 1
ATOM 2118 N N . VAL B 1 130 ? 21.812 -11.137 25.530 1.00 18.69 127 VAL B N 1
ATOM 2119 C CA . VAL B 1 130 ? 20.846 -11.092 24.442 1.00 17.91 127 VAL B CA 1
ATOM 2120 C C . VAL B 1 130 ? 20.362 -9.657 24.333 1.00 17.63 127 VAL B C 1
ATOM 2121 O O . VAL B 1 130 ? 20.179 -8.976 25.355 1.00 19.72 127 VAL B O 1
ATOM 2125 N N . GLN B 1 131 ? 20.109 -9.228 23.096 1.00 18.96 128 GLN B N 1
ATOM 2126 C CA . GLN B 1 131 ? 19.390 -7.998 22.796 1.00 20.17 128 GLN B CA 1
ATOM 2127 C C . GLN B 1 131 ? 17.976 -8.387 22.387 1.00 20.88 128 GLN B C 1
ATOM 2128 O O . GLN B 1 131 ? 17.770 -9.087 21.393 1.00 23.42 128 GLN B O 1
ATOM 2134 N N . LEU B 1 132 ? 17.035 -8.098 23.274 1.00 20.17 129 LEU B N 1
ATOM 2135 C CA . LEU B 1 132 ? 15.646 -8.483 23.056 1.00 18.70 129 LEU B CA 1
ATOM 2136 C C . LEU B 1 132 ? 14.990 -7.504 22.082 1.00 17.85 129 LEU B C 1
ATOM 2137 O O . LEU B 1 132 ? 15.026 -6.291 22.296 1.00 20.54 129 LEU B O 1
ATOM 2142 N N . ASP B 1 133 ? 14.455 -8.012 20.981 1.00 17.29 130 ASP B N 1
ATOM 2143 C CA . ASP B 1 133 ? 13.771 -7.158 20.010 1.00 18.82 130 ASP B CA 1
ATOM 2144 C C . ASP B 1 133 ? 12.274 -7.032 20.351 1.00 18.81 130 ASP B C 1
ATOM 2145 O O . ASP B 1 133 ? 11.720 -5.936 20.328 1.00 21.34 130 ASP B O 1
ATOM 2150 N N . SER B 1 134 ? 11.630 -8.149 20.691 1.00 17.87 131 SER B N 1
ATOM 2151 C CA . SER B 1 134 ? 10.258 -8.138 21.177 1.00 18.59 131 SER B CA 1
ATOM 2152 C C . SER B 1 134 ? 9.865 -9.448 21.852 1.00 16.69 131 SER B C 1
ATOM 2153 O O . SER B 1 134 ? 10.381 -10.542 21.522 1.00 17.80 131 SER B O 1
ATOM 2156 N N . VAL B 1 135 ? 8.871 -9.315 22.734 1.00 17.93 132 VAL B N 1
ATOM 2157 C CA . VAL B 1 135 ? 8.166 -10.451 23.321 1.00 16.74 132 VAL B CA 1
ATOM 2158 C C . VAL B 1 135 ? 6.677 -10.291 23.074 1.00 17.29 132 VAL B C 1
ATOM 2159 O O . VAL B 1 135 ? 6.075 -9.289 23.462 1.00 20.26 132 VAL B O 1
ATOM 2163 N N A ARG B 1 136 ? 6.096 -11.302 22.436 0.50 17.06 133 ARG B N 1
ATOM 2164 N N B ARG B 1 136 ? 6.077 -11.255 22.391 0.50 17.53 133 ARG B N 1
ATOM 2165 C CA A ARG B 1 136 ? 4.662 -11.349 22.186 0.50 17.91 133 ARG B CA 1
ATOM 2166 C CA B ARG B 1 136 ? 4.633 -11.231 22.197 0.50 18.85 133 ARG B CA 1
ATOM 2167 C C A ARG B 1 136 ? 4.086 -12.532 22.895 0.50 16.85 133 ARG B C 1
ATOM 2168 C C B ARG B 1 136 ? 4.034 -12.505 22.748 0.50 17.09 133 ARG B C 1
ATOM 2169 O O A ARG B 1 136 ? 4.673 -13.617 22.866 0.50 18.75 133 ARG B O 1
ATOM 2170 O O B ARG B 1 136 ? 4.652 -13.570 22.662 0.50 18.64 133 ARG B O 1
ATOM 2185 N N . ILE B 1 137 ? 2.838 -12.395 23.318 1.00 17.98 134 ILE B N 1
ATOM 2186 C CA . ILE B 1 137 ? 2.129 -13.537 23.856 1.00 18.78 134 ILE B CA 1
ATOM 2187 C C . ILE B 1 137 ? 0.811 -13.641 23.105 1.00 19.79 134 ILE B C 1
ATOM 2188 O O . ILE B 1 137 ? 0.047 -12.680 23.046 1.00 24.24 134 ILE B O 1
ATOM 2193 N N . PHE B 1 138 ? 0.616 -14.769 22.433 1.00 19.89 135 PHE B N 1
ATOM 2194 C CA . PHE B 1 138 ? -0.558 -15.003 21.601 1.00 22.77 135 PHE B CA 1
ATOM 2195 C C . PHE B 1 138 ? -1.382 -16.145 22.204 1.00 27.57 135 PHE B C 1
ATOM 2196 O O . PHE B 1 138 ? -0.876 -16.955 22.987 1.00 26.35 135 PHE B O 1
#

CATH classification: 2.60.120.200

Secondary structure (DSSP, 8-state):
----EEEE-TT---SSEEEEEEEEE-TT--BEEEEE---STT--EEEEEEEETTTTEEEEEEEETTEE---EE-SS----TTEEEEEEEEE-SSEEEEEETTEEEEEEE-SS-GGG--EEEEEES-EEEEEEE-/----PPPEEEE-SS---TT-EEEEEEE--TT--BEEEEE---STT--EEEEEEEETTTTEEEEEEESSS-B---EEEES-S--TT-EEEEEEEE-SSEEEEEETTEEEEEEE-SS-GGG--EEEEEES-EEEEEEE-